Protein AF-A0A1G2I1Q7-F1 (afdb_monomer_lite)

pLDDT: mean 74.42, std 17.62, range [23.31, 95.38]

Organism: NCBI:txid1802206

Radius of gyration: 18.24 Å; chains: 1; bounding box: 50×37×57 Å

Sequence (237 aa):
MTKKVSSKTPLIGKFFERRIATLLGLSDWQSEDVRGDLRLNGRPLIVVEVKASDNNHHFRISFPQLKRYLEVERFPLNGCIYCLIGYRNRQGKATSSGKRKSLLAKCKTLQDIEIFLAKNMDSIYLLDVCLLEAISIQHGFVKGTMPFQPDLETVVLKRNWLQELINYPQETLSGLGLNHRSWQIKQQQMNMSLNLGLFGRVSPEIKVVYAVRRKFIKDVRGTIENSKLLTPTLVLS

Secondary structure (DSSP, 8-state):
-----S-SHHHHHHHHHHHHHHHTT-S---S--TT-SEE--SSS-EEEEEEE--TT-EEEEEHHHHHHHHHHTTTT-SEEEEEEEEE---EEEEPTTSPEEEHHHH--SHHHHHHHHHHHEEEEEEEEHHHHHHHHHHH--BSS-STT-TTS-EEEEEHHHHHHHHHSHHHHHHHTT--GGGEEEEEEEEE--EE-GGG-EE--EEEEEEEEEGGGHHHHHHHHHSSTTSSS-----

Foldseek 3Di:
DFDFDPDCVVLLQVLQLVVVCLLLVPPDFDCDDPQERHWRPDPPTEHEHEFEADQQRKTKDFPVRLVSQVVPCPPDHVFYKYKYWYFHFDWDPADPVRDTDTPCNVQGHSLSNSVRRLQGTAEIEIATSVVVVLQCVLVPWAACPDPVGRRTTIDIDGPVLVVCCQVPVCCSQVSSVHDSVQWDKDKDWDFFWDQPDPVGIDTDTYIYIYIDGPVCCCVVVVSNVPSPGVDPDDDDD

Structure (mmCIF, N/CA/C/O backbone):
data_AF-A0A1G2I1Q7-F1
#
_entry.id   AF-A0A1G2I1Q7-F1
#
loop_
_atom_site.group_PDB
_atom_site.id
_atom_site.type_symbol
_atom_site.label_atom_id
_atom_site.label_alt_id
_atom_site.label_comp_id
_atom_site.label_asym_id
_atom_site.label_entity_id
_atom_site.label_seq_id
_atom_site.pdbx_PDB_ins_code
_atom_site.Cartn_x
_atom_site.Cartn_y
_atom_site.Cartn_z
_atom_site.occupancy
_atom_site.B_iso_or_equiv
_atom_site.auth_seq_id
_atom_site.auth_comp_id
_atom_site.auth_asym_id
_atom_site.auth_atom_id
_atom_site.pdbx_PDB_model_num
ATOM 1 N N . MET A 1 1 ? 28.313 -9.046 -16.290 1.00 34.12 1 MET A N 1
ATOM 2 C CA . MET A 1 1 ? 27.200 -9.879 -16.804 1.00 34.12 1 MET A CA 1
ATOM 3 C C . MET A 1 1 ? 25.886 -9.422 -16.178 1.00 34.12 1 MET A C 1
ATOM 5 O O . MET A 1 1 ? 25.722 -9.539 -14.971 1.00 34.12 1 MET A O 1
ATOM 9 N N . THR A 1 2 ? 24.964 -8.857 -16.957 1.00 40.31 2 THR A N 1
ATOM 10 C CA . THR A 1 2 ? 23.647 -8.406 -16.475 1.00 40.31 2 THR A CA 1
ATOM 11 C C . THR A 1 2 ? 22.656 -9.574 -16.493 1.00 40.31 2 THR A C 1
ATOM 13 O O . THR A 1 2 ? 22.209 -10.007 -17.554 1.00 40.31 2 THR A O 1
ATOM 16 N N . LYS A 1 3 ? 22.323 -10.124 -15.315 1.00 42.66 3 LYS A N 1
ATOM 17 C CA . LYS A 1 3 ? 21.292 -11.169 -15.179 1.00 42.66 3 LYS A CA 1
ATOM 18 C C . LYS A 1 3 ? 19.958 -10.649 -15.727 1.00 42.66 3 LYS A C 1
ATOM 20 O O . LYS A 1 3 ? 19.426 -9.649 -15.249 1.00 42.66 3 LYS A O 1
ATOM 25 N N . LYS A 1 4 ? 19.415 -11.342 -16.727 1.00 42.97 4 LYS A N 1
ATOM 26 C CA . LYS A 1 4 ? 18.091 -11.076 -17.300 1.00 42.97 4 LYS A CA 1
ATOM 27 C C . LYS A 1 4 ? 17.036 -11.403 -16.233 1.00 42.97 4 LYS A C 1
ATOM 29 O O . LYS A 1 4 ? 16.965 -12.534 -15.765 1.00 42.97 4 LYS A O 1
ATOM 34 N N . VAL A 1 5 ? 16.256 -10.410 -15.812 1.00 52.66 5 VAL A N 1
ATOM 35 C CA . VAL A 1 5 ? 15.239 -10.562 -14.756 1.00 52.66 5 VAL A CA 1
ATOM 36 C C . VAL A 1 5 ? 14.050 -11.370 -15.295 1.00 52.66 5 VAL A C 1
ATOM 38 O O . VAL A 1 5 ? 13.359 -10.900 -16.198 1.00 52.66 5 VAL A O 1
ATOM 41 N N . SER A 1 6 ? 13.807 -12.569 -14.752 1.00 54.09 6 SER A N 1
ATOM 42 C CA . SER A 1 6 ? 12.704 -13.462 -15.159 1.00 54.09 6 SER A CA 1
ATOM 43 C C . SER A 1 6 ? 11.333 -13.017 -14.630 1.00 54.09 6 SER A C 1
ATOM 45 O O . SER A 1 6 ? 10.327 -13.218 -15.304 1.00 54.09 6 SER A O 1
ATOM 47 N N . SER A 1 7 ? 11.283 -12.349 -13.470 1.00 68.12 7 SER A N 1
ATOM 48 C CA . SER A 1 7 ? 10.075 -11.721 -12.917 1.00 68.12 7 SER A CA 1
ATOM 49 C C . SER A 1 7 ? 10.421 -10.457 -12.125 1.00 68.12 7 SER A C 1
ATOM 51 O O . SER A 1 7 ? 11.314 -10.464 -11.281 1.00 68.12 7 SER A O 1
ATOM 53 N N . LYS A 1 8 ? 9.717 -9.353 -12.408 1.00 76.88 8 LYS A N 1
ATOM 54 C CA . LYS A 1 8 ? 9.932 -8.051 -11.748 1.00 76.88 8 LYS A CA 1
ATOM 55 C C . LYS A 1 8 ? 9.144 -7.913 -10.445 1.00 76.88 8 LYS A C 1
ATOM 57 O O . LYS A 1 8 ? 9.519 -7.099 -9.612 1.00 76.88 8 LYS A O 1
ATOM 62 N N . THR A 1 9 ? 8.095 -8.713 -10.245 1.00 76.19 9 THR A N 1
ATOM 63 C CA . THR A 1 9 ? 7.197 -8.606 -9.084 1.00 76.19 9 THR A CA 1
ATOM 64 C C . THR A 1 9 ? 7.923 -8.759 -7.741 1.00 76.19 9 THR A C 1
ATOM 66 O O . THR A 1 9 ? 7.754 -7.877 -6.901 1.00 76.19 9 THR A O 1
ATOM 69 N N . PRO A 1 10 ? 8.801 -9.764 -7.532 1.00 77.31 10 PRO A N 1
ATOM 70 C CA . PRO A 1 10 ? 9.543 -9.883 -6.273 1.00 77.31 10 PRO A CA 1
ATOM 71 C C . PRO A 1 10 ? 10.524 -8.726 -6.038 1.00 77.31 10 PRO A C 1
ATOM 73 O O . PRO A 1 10 ? 10.781 -8.353 -4.899 1.00 77.31 10 PRO A O 1
ATOM 76 N N . LEU A 1 11 ? 11.073 -8.140 -7.109 1.00 80.94 11 LEU A N 1
ATOM 77 C CA . LEU A 1 11 ? 11.991 -7.002 -7.009 1.00 80.94 11 LEU A CA 1
ATOM 78 C C . LEU A 1 11 ? 11.264 -5.723 -6.594 1.00 80.94 11 LEU A C 1
ATOM 80 O O . LEU A 1 11 ? 11.794 -4.954 -5.801 1.00 80.94 11 LEU A O 1
ATOM 84 N N . ILE A 1 12 ? 10.050 -5.514 -7.113 1.00 83.00 12 ILE A N 1
ATOM 85 C CA . ILE A 1 12 ? 9.195 -4.385 -6.732 1.00 83.00 12 ILE A CA 1
ATOM 86 C C . ILE A 1 12 ? 8.848 -4.477 -5.241 1.00 83.00 12 ILE A C 1
ATOM 88 O O . ILE A 1 12 ? 9.012 -3.487 -4.533 1.00 83.00 12 ILE A O 1
ATOM 92 N N . GLY A 1 13 ? 8.431 -5.660 -4.767 1.00 80.81 13 GLY A N 1
ATOM 93 C CA . GLY A 1 13 ? 8.145 -5.911 -3.347 1.00 80.81 13 GLY A CA 1
ATOM 94 C C . GLY A 1 13 ? 9.346 -5.587 -2.459 1.00 80.81 13 GLY A C 1
ATOM 95 O O . GLY A 1 13 ? 9.285 -4.651 -1.667 1.00 80.81 13 GLY A O 1
ATOM 96 N N . LYS A 1 14 ? 10.491 -6.239 -2.712 1.00 81.31 14 LYS A N 1
ATOM 97 C CA . LYS A 1 14 ? 11.733 -6.020 -1.946 1.00 81.31 14 LYS A CA 1
ATOM 98 C C . LYS A 1 14 ? 12.214 -4.572 -1.954 1.00 81.31 14 LYS A C 1
ATOM 100 O O . LYS A 1 14 ? 12.727 -4.090 -0.946 1.00 81.31 14 LYS A O 1
ATOM 105 N N . PHE A 1 15 ? 12.103 -3.880 -3.090 1.00 84.12 15 PHE A N 1
ATOM 106 C CA . PHE A 1 15 ? 12.468 -2.467 -3.172 1.00 84.12 15 PHE A CA 1
ATOM 107 C C . PHE A 1 15 ? 11.634 -1.648 -2.187 1.00 84.12 15 PHE A C 1
ATOM 109 O O . PHE A 1 15 ? 12.184 -0.899 -1.382 1.00 84.12 15 PHE A O 1
ATOM 116 N N . PHE A 1 16 ? 10.316 -1.813 -2.226 1.00 84.38 16 PHE A N 1
ATOM 117 C CA . PHE A 1 16 ? 9.408 -1.047 -1.391 1.00 84.38 16 PHE A CA 1
ATOM 118 C C . PHE A 1 16 ? 9.474 -1.432 0.087 1.00 84.38 16 PHE A C 1
ATOM 120 O O . PHE A 1 16 ? 9.520 -0.533 0.922 1.00 84.38 16 PHE A O 1
ATOM 127 N N . GLU A 1 17 ? 9.579 -2.720 0.415 1.00 79.75 17 GLU A N 1
ATOM 128 C CA . GLU A 1 17 ? 9.810 -3.202 1.785 1.00 79.75 17 GLU A CA 1
ATOM 129 C C . GLU A 1 17 ? 11.023 -2.514 2.414 1.00 79.75 17 GLU A C 1
ATOM 131 O O . GLU A 1 17 ? 10.908 -1.900 3.472 1.00 79.75 17 GLU A O 1
ATOM 136 N N . ARG A 1 18 ? 12.168 -2.509 1.716 1.00 77.12 18 ARG A N 1
ATOM 137 C CA . ARG A 1 18 ? 13.386 -1.829 2.185 1.00 77.12 18 ARG A CA 1
ATOM 138 C C . ARG A 1 18 ? 13.172 -0.334 2.394 1.00 77.12 18 ARG A C 1
ATOM 140 O O . ARG A 1 18 ? 13.670 0.222 3.368 1.00 77.12 18 ARG A O 1
ATOM 147 N N . ARG A 1 19 ? 12.448 0.340 1.493 1.00 77.25 19 ARG A N 1
ATOM 148 C CA . ARG A 1 19 ? 12.190 1.785 1.618 1.00 77.25 19 ARG A CA 1
ATOM 149 C C . ARG A 1 19 ? 11.265 2.115 2.775 1.00 77.25 19 ARG A C 1
ATOM 151 O O . ARG A 1 19 ? 11.534 3.091 3.468 1.00 77.25 19 ARG A O 1
ATOM 158 N N . ILE A 1 20 ? 10.233 1.313 3.009 1.00 74.62 20 ILE A N 1
ATOM 159 C CA . ILE A 1 20 ? 9.356 1.499 4.165 1.00 74.62 20 ILE A CA 1
ATOM 160 C C . ILE A 1 20 ? 10.090 1.155 5.461 1.00 74.62 20 ILE A C 1
ATOM 162 O O . ILE A 1 20 ? 9.958 1.906 6.419 1.00 74.62 20 ILE A O 1
ATOM 166 N N . ALA A 1 21 ? 10.941 0.123 5.480 1.00 70.75 21 ALA A N 1
ATOM 167 C CA . ALA A 1 21 ? 11.798 -0.182 6.627 1.00 70.75 21 ALA A CA 1
ATOM 168 C C . ALA A 1 21 ? 12.658 1.025 7.022 1.00 70.75 21 ALA A C 1
ATOM 170 O O . ALA A 1 21 ? 12.661 1.448 8.176 1.00 70.75 21 ALA A O 1
ATOM 171 N N . THR A 1 22 ? 13.335 1.628 6.038 1.00 67.50 22 THR A N 1
ATOM 172 C CA . THR A 1 22 ? 14.124 2.846 6.251 1.00 67.50 22 THR A CA 1
ATOM 173 C C . THR A 1 22 ? 13.245 4.019 6.687 1.00 67.50 22 THR A C 1
ATOM 175 O O . THR A 1 22 ? 13.612 4.723 7.625 1.00 67.50 22 THR A O 1
ATOM 178 N N . LEU A 1 23 ? 12.086 4.223 6.046 1.00 66.44 23 LEU A N 1
ATOM 179 C CA . LEU A 1 23 ? 11.157 5.311 6.377 1.00 66.44 23 LEU A CA 1
ATOM 180 C C . LEU A 1 23 ? 10.670 5.232 7.824 1.00 66.44 23 LEU A C 1
ATOM 182 O O . LEU A 1 23 ? 10.547 6.244 8.505 1.00 66.44 23 LEU A O 1
ATOM 186 N N . LEU A 1 24 ? 10.432 4.019 8.295 1.00 64.06 24 LEU A N 1
ATOM 187 C CA . LEU A 1 24 ? 9.943 3.745 9.633 1.00 64.06 24 LEU A CA 1
ATOM 188 C C . LEU A 1 24 ? 11.062 3.611 10.683 1.00 64.06 24 LEU A C 1
ATOM 190 O O . LEU A 1 24 ? 10.769 3.324 11.840 1.00 64.06 24 LEU A O 1
ATOM 194 N N . GLY A 1 25 ? 12.329 3.830 10.308 1.00 57.62 25 GLY A N 1
ATOM 195 C CA . GLY A 1 25 ? 13.465 3.784 11.235 1.00 57.62 25 GLY A CA 1
ATOM 196 C C . GLY A 1 25 ? 13.801 2.381 11.747 1.00 57.62 25 GLY A C 1
ATOM 197 O O . GLY A 1 25 ? 14.286 2.237 12.866 1.00 57.62 25 GLY A O 1
ATOM 198 N N . LEU A 1 26 ? 13.531 1.343 10.954 1.00 60.09 26 LEU A N 1
ATOM 199 C CA . LEU A 1 26 ? 13.726 -0.052 11.349 1.00 60.09 26 LEU A CA 1
ATOM 200 C C . LEU A 1 26 ? 15.167 -0.479 11.085 1.00 60.09 26 LEU A C 1
ATOM 202 O O . LEU A 1 26 ? 15.531 -0.776 9.949 1.00 60.09 26 LEU A O 1
ATOM 206 N N . SER A 1 27 ? 15.991 -0.468 12.135 1.00 45.81 27 SER A N 1
ATOM 207 C CA . SER A 1 27 ? 17.416 -0.814 12.067 1.00 45.81 27 SER A CA 1
ATOM 208 C C . SER A 1 27 ? 17.684 -2.323 12.034 1.00 45.81 27 SER A C 1
ATOM 210 O O . SER A 1 27 ? 18.641 -2.738 11.389 1.00 45.81 27 SER A O 1
ATOM 212 N N . ASP A 1 28 ? 16.810 -3.141 12.633 1.00 47.62 28 ASP A N 1
ATOM 213 C CA . ASP A 1 28 ? 16.966 -4.603 12.730 1.00 47.62 28 ASP A CA 1
ATOM 214 C C . ASP A 1 28 ? 15.890 -5.328 11.907 1.00 47.62 28 ASP A C 1
ATOM 216 O O . ASP A 1 28 ? 14.940 -5.919 12.425 1.00 47.62 28 ASP A O 1
ATOM 220 N N . TRP A 1 29 ? 16.007 -5.235 10.583 1.00 48.09 29 TRP A N 1
ATOM 221 C CA . TRP A 1 29 ? 15.123 -5.933 9.651 1.00 48.09 29 TRP A CA 1
ATOM 222 C C . TRP A 1 29 ? 15.584 -7.383 9.460 1.00 48.09 29 TRP A C 1
ATOM 224 O O . TRP A 1 29 ? 16.538 -7.647 8.730 1.00 48.09 29 TRP A O 1
ATOM 234 N N . GLN A 1 30 ? 14.894 -8.335 10.089 1.00 45.50 30 GLN A N 1
ATOM 235 C CA . GLN A 1 30 ? 14.975 -9.744 9.701 1.00 45.50 30 GLN A CA 1
ATOM 236 C C . GLN A 1 30 ? 13.803 -10.053 8.769 1.00 45.50 30 GLN A C 1
ATOM 238 O O . GLN A 1 30 ? 12.653 -10.095 9.199 1.00 45.50 30 GLN A O 1
ATOM 243 N N . SER A 1 31 ? 14.096 -10.255 7.483 1.00 42.75 31 SER A N 1
ATOM 244 C CA . SER A 1 31 ? 13.113 -10.531 6.424 1.00 42.75 31 SER A CA 1
ATOM 245 C C . SER A 1 31 ? 12.472 -11.922 6.497 1.00 42.75 31 SER A C 1
ATOM 247 O O . SER A 1 31 ? 11.871 -12.374 5.527 1.00 42.75 31 SER A O 1
ATOM 249 N N . GLU A 1 32 ? 12.657 -12.639 7.600 1.00 38.91 32 GLU A N 1
ATOM 250 C CA . GLU A 1 32 ? 12.310 -14.050 7.739 1.00 38.91 32 GLU A CA 1
ATOM 251 C C . GLU A 1 32 ? 11.751 -14.324 9.136 1.00 38.91 32 GLU A C 1
ATOM 253 O O . GLU A 1 32 ? 12.342 -15.042 9.933 1.00 38.91 32 GLU A O 1
ATOM 258 N N . ASP A 1 33 ? 10.592 -13.754 9.461 1.00 37.97 33 ASP A N 1
ATOM 259 C CA . ASP A 1 33 ? 9.810 -14.300 10.566 1.00 37.97 33 ASP A CA 1
ATOM 260 C C . ASP A 1 33 ? 8.321 -14.327 10.217 1.00 37.97 33 ASP A C 1
ATOM 262 O O . ASP A 1 33 ? 7.785 -13.478 9.502 1.00 37.97 33 ASP A O 1
ATOM 266 N N . VAL A 1 34 ? 7.640 -15.343 10.731 1.00 41.97 34 VAL A N 1
ATOM 267 C CA . VAL A 1 34 ? 6.307 -15.857 10.370 1.00 41.97 34 VAL A CA 1
ATOM 268 C C . VAL A 1 34 ? 5.173 -14.890 10.777 1.00 41.97 34 VAL A C 1
ATOM 270 O O . VAL A 1 34 ? 4.031 -15.282 10.996 1.00 41.97 34 VAL A O 1
ATOM 273 N N . ARG A 1 35 ? 5.449 -13.582 10.880 1.00 48.59 35 ARG A N 1
ATOM 274 C CA . ARG A 1 35 ? 4.567 -12.577 11.499 1.00 48.59 35 ARG A CA 1
ATOM 275 C C . ARG A 1 35 ? 4.451 -11.240 10.744 1.00 48.59 35 ARG A C 1
ATOM 277 O O . ARG A 1 35 ? 3.703 -10.398 11.215 1.00 48.59 35 ARG A O 1
ATOM 284 N N . GLY A 1 36 ? 5.089 -11.084 9.576 1.00 48.88 36 GLY A N 1
ATOM 285 C CA . GLY A 1 36 ? 4.871 -9.996 8.598 1.00 48.88 36 GLY A CA 1
ATOM 286 C C . GLY A 1 36 ? 6.143 -9.294 8.106 1.00 48.88 36 GLY A C 1
ATOM 287 O O . GLY A 1 36 ? 7.223 -9.645 8.571 1.00 48.88 36 GLY A O 1
ATOM 288 N N . ASP A 1 37 ? 6.026 -8.355 7.154 1.00 47.72 37 ASP A N 1
ATOM 289 C CA . ASP A 1 37 ? 7.184 -7.846 6.384 1.00 47.72 37 ASP A CA 1
ATOM 290 C C . ASP A 1 37 ? 8.124 -6.914 7.180 1.00 47.72 37 ASP A C 1
ATOM 292 O O . ASP A 1 37 ? 9.331 -6.883 6.920 1.00 47.72 37 ASP A O 1
ATOM 296 N N . LEU A 1 38 ? 7.591 -6.141 8.139 1.00 49.44 38 LEU A N 1
ATOM 297 C CA . LEU A 1 38 ? 8.315 -5.119 8.913 1.00 49.44 38 LEU A CA 1
ATOM 298 C C . LEU A 1 38 ? 7.807 -5.023 10.372 1.00 49.44 38 LEU A C 1
ATOM 300 O O . LEU A 1 38 ? 6.605 -5.143 10.620 1.00 49.44 38 LEU A O 1
ATOM 304 N N . ARG A 1 39 ? 8.704 -4.755 11.341 1.00 54.03 39 ARG A N 1
ATOM 305 C CA . ARG A 1 39 ? 8.392 -4.564 12.779 1.00 54.03 39 ARG A CA 1
ATOM 306 C C . ARG A 1 39 ? 8.776 -3.167 13.261 1.00 54.03 39 ARG A C 1
ATOM 308 O O . ARG A 1 39 ? 9.952 -2.838 13.212 1.00 54.03 39 ARG A O 1
ATOM 315 N N . LEU A 1 40 ? 7.833 -2.387 13.794 1.00 50.31 40 LEU A N 1
ATOM 316 C CA . LEU A 1 40 ? 8.147 -1.143 14.514 1.00 50.31 40 LEU A CA 1
ATOM 317 C C . LEU A 1 40 ? 8.710 -1.447 15.911 1.00 50.31 40 LEU A C 1
ATOM 319 O O . LEU A 1 40 ? 8.001 -1.990 16.756 1.00 50.31 40 LEU A O 1
ATOM 323 N N . ASN A 1 41 ? 9.979 -1.094 16.160 1.00 44.06 41 ASN A N 1
ATOM 324 C CA . ASN A 1 41 ? 10.573 -1.146 17.499 1.00 44.06 41 ASN A CA 1
ATOM 325 C C . ASN A 1 41 ? 10.026 0.016 18.342 1.00 44.06 41 ASN A C 1
ATOM 327 O O . ASN A 1 41 ? 10.479 1.154 18.260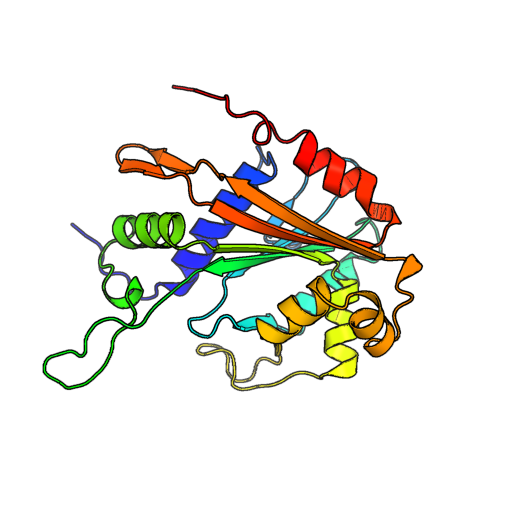 1.00 44.06 41 ASN A O 1
ATOM 331 N N . GLY A 1 42 ? 9.018 -0.300 19.145 1.00 45.31 42 GLY A N 1
ATOM 332 C CA . GLY A 1 42 ? 8.356 0.567 20.109 1.00 45.31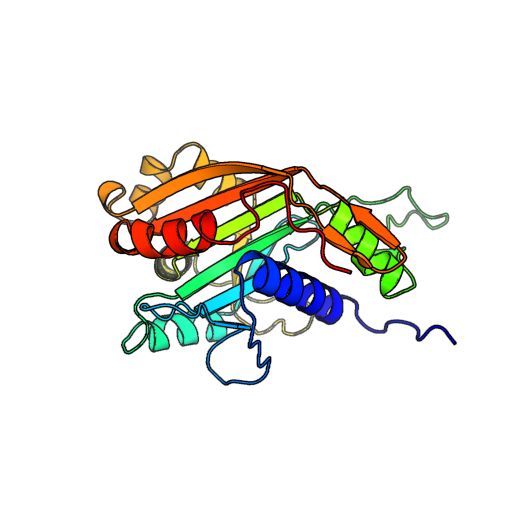 42 GLY A CA 1
ATOM 333 C C . GLY A 1 42 ? 7.228 -0.231 20.753 1.00 45.31 42 GLY A C 1
ATOM 334 O O . GLY A 1 42 ? 6.709 -1.163 20.148 1.00 45.31 42 GLY A O 1
ATOM 335 N N . ARG A 1 43 ? 6.863 0.063 22.002 1.00 42.22 43 ARG A N 1
ATOM 336 C CA . ARG A 1 43 ? 5.577 -0.409 22.524 1.00 42.22 43 ARG A CA 1
ATOM 337 C C . ARG A 1 43 ? 4.533 0.596 22.024 1.00 42.22 43 ARG A C 1
ATOM 339 O O . ARG A 1 43 ? 4.630 1.745 22.445 1.00 42.22 43 ARG A O 1
ATOM 346 N N . PRO A 1 44 ? 3.590 0.202 21.152 1.00 50.41 44 PRO A N 1
ATOM 347 C CA . PRO A 1 44 ? 3.266 -1.171 20.755 1.00 50.41 44 PRO A CA 1
ATOM 348 C C . PRO A 1 44 ? 3.968 -1.750 19.525 1.00 50.41 44 PRO A C 1
ATOM 350 O O . PRO A 1 44 ? 4.260 -1.033 18.573 1.00 50.41 44 PRO A O 1
ATOM 353 N N . LEU A 1 45 ? 4.070 -3.087 19.497 1.00 53.91 45 LEU A N 1
ATOM 354 C CA . LEU A 1 45 ? 4.488 -3.843 18.318 1.00 53.91 45 LEU A CA 1
ATOM 355 C C . LEU A 1 45 ? 3.431 -3.697 17.211 1.00 53.91 45 LEU A C 1
ATOM 357 O O . LEU A 1 45 ? 2.328 -4.238 17.320 1.00 53.91 45 LEU A O 1
ATOM 361 N N . ILE A 1 46 ? 3.783 -2.960 16.159 1.00 60.16 46 ILE A N 1
ATOM 362 C CA . ILE A 1 46 ? 2.982 -2.803 14.943 1.00 60.16 46 ILE A CA 1
ATOM 363 C C . ILE A 1 46 ? 3.667 -3.587 13.828 1.00 60.16 46 ILE A C 1
ATOM 365 O O . ILE A 1 46 ? 4.844 -3.363 13.524 1.00 60.16 46 ILE A O 1
ATOM 369 N N . VAL A 1 47 ? 2.914 -4.497 13.217 1.00 65.19 47 VAL A N 1
ATOM 370 C CA . VAL A 1 47 ? 3.330 -5.204 12.003 1.00 65.19 47 VAL A CA 1
ATOM 371 C C . VAL A 1 47 ? 2.951 -4.366 10.793 1.00 65.19 47 VAL A C 1
ATOM 373 O O . VAL A 1 47 ? 1.797 -3.935 10.693 1.00 65.19 47 VAL A O 1
ATOM 376 N N . VAL A 1 48 ? 3.906 -4.167 9.883 1.00 66.75 48 VAL A N 1
ATOM 377 C CA . VAL A 1 48 ? 3.672 -3.484 8.610 1.00 66.75 48 VAL A CA 1
ATOM 378 C C . VAL A 1 48 ? 3.806 -4.464 7.447 1.00 66.75 48 VAL A C 1
ATOM 380 O O . VAL A 1 48 ? 4.877 -5.019 7.227 1.00 66.75 48 VAL A O 1
ATOM 383 N N . GLU A 1 49 ? 2.714 -4.659 6.710 1.00 75.31 49 GLU A N 1
ATOM 384 C CA . GLU A 1 49 ? 2.679 -5.418 5.450 1.00 75.31 49 GLU A CA 1
ATOM 385 C C . GLU A 1 49 ? 2.793 -4.444 4.277 1.00 75.31 49 GLU A C 1
ATOM 387 O O . GLU A 1 49 ? 2.020 -3.482 4.201 1.00 75.31 49 GLU A O 1
ATOM 392 N N . VAL A 1 50 ? 3.713 -4.686 3.344 1.00 78.75 50 VAL A N 1
ATOM 393 C CA . VAL A 1 50 ? 3.969 -3.760 2.236 1.00 78.75 50 VAL A CA 1
ATOM 394 C C . VAL A 1 50 ? 3.374 -4.291 0.934 1.00 78.75 50 VAL A C 1
ATOM 396 O O . VAL A 1 50 ? 3.731 -5.361 0.449 1.00 78.75 50 VAL A O 1
ATOM 399 N N . LYS A 1 51 ? 2.482 -3.516 0.304 1.00 84.06 51 LYS A N 1
ATOM 400 C CA . LYS A 1 51 ? 1.880 -3.873 -0.993 1.00 84.06 51 LYS A CA 1
ATOM 401 C C . LYS A 1 51 ? 2.054 -2.774 -2.020 1.00 84.06 51 LYS A C 1
ATOM 403 O O . LYS A 1 51 ? 1.615 -1.650 -1.820 1.00 84.06 51 LYS A O 1
ATOM 408 N N . ALA A 1 52 ? 2.601 -3.121 -3.177 1.00 85.19 52 ALA A N 1
ATOM 409 C CA . ALA A 1 52 ? 2.648 -2.221 -4.321 1.00 85.19 52 ALA A CA 1
ATOM 410 C C . ALA A 1 52 ? 1.380 -2.338 -5.179 1.00 85.19 52 ALA A C 1
ATOM 412 O O . ALA A 1 52 ? 0.806 -3.423 -5.312 1.00 85.19 52 ALA A O 1
ATOM 413 N N . SER A 1 53 ? 0.967 -1.236 -5.804 1.00 86.94 53 SER A N 1
ATOM 414 C CA . SER A 1 53 ? -0.136 -1.254 -6.764 1.00 86.94 53 SER A CA 1
ATOM 415 C C . SER A 1 53 ? 0.239 -1.948 -8.084 1.00 86.94 53 SER A C 1
ATOM 417 O O . SER A 1 53 ? 1.412 -2.080 -8.441 1.00 86.94 53 SER A O 1
ATOM 419 N N . ASP A 1 54 ? -0.758 -2.339 -8.877 1.00 83.31 54 ASP A N 1
ATOM 420 C CA . ASP A 1 54 ? -0.545 -2.653 -10.295 1.00 83.31 54 ASP A CA 1
ATOM 421 C C . ASP A 1 54 ? -0.587 -1.392 -11.188 1.00 83.31 54 ASP A C 1
ATOM 423 O O . ASP A 1 54 ? -0.654 -0.258 -10.709 1.00 83.31 54 ASP A O 1
ATOM 427 N N . ASN A 1 55 ? -0.570 -1.590 -12.511 1.00 79.00 55 ASN A N 1
ATOM 428 C CA . ASN A 1 55 ? -0.629 -0.502 -13.499 1.00 79.00 55 ASN A CA 1
ATOM 429 C C . ASN A 1 55 ? -1.951 0.282 -13.479 1.00 79.00 55 ASN A C 1
ATOM 431 O O . ASN A 1 55 ? -1.979 1.424 -13.931 1.00 79.00 55 ASN A O 1
ATOM 435 N N . ASN A 1 56 ? -3.026 -0.330 -12.980 1.00 81.00 56 ASN A N 1
ATOM 436 C CA . ASN A 1 56 ? -4.344 0.281 -12.823 1.00 81.00 56 ASN A CA 1
ATOM 437 C C . ASN A 1 56 ? -4.527 0.862 -11.414 1.00 81.00 56 ASN A C 1
ATOM 439 O O . ASN A 1 56 ? -5.620 1.295 -11.059 1.00 81.00 56 ASN A O 1
ATOM 443 N N . HIS A 1 57 ? -3.455 0.892 -10.618 1.00 85.88 57 HIS A N 1
ATOM 444 C CA . HIS A 1 57 ? -3.471 1.365 -9.244 1.00 85.88 57 HIS A CA 1
ATOM 445 C C . HIS A 1 57 ? -4.414 0.539 -8.348 1.00 85.88 57 HIS A C 1
ATOM 447 O O . HIS A 1 57 ? -5.099 1.070 -7.472 1.00 85.88 57 HIS A O 1
ATOM 453 N N . HIS A 1 58 ? -4.479 -0.771 -8.604 1.00 89.88 58 HIS A N 1
ATOM 454 C CA . HIS A 1 58 ? -5.177 -1.730 -7.759 1.00 89.88 58 HIS A CA 1
ATOM 455 C C . HIS A 1 58 ? -4.207 -2.372 -6.771 1.00 89.88 58 HIS A C 1
ATOM 457 O O . HIS A 1 58 ? -3.166 -2.905 -7.173 1.00 89.88 58 HIS A O 1
ATOM 463 N N . PHE A 1 59 ? -4.589 -2.389 -5.498 1.00 90.81 59 PHE A N 1
ATOM 464 C CA . PHE A 1 59 ? -3.900 -3.137 -4.453 1.00 90.81 59 PHE A CA 1
ATOM 465 C C . PHE A 1 59 ? -4.645 -4.441 -4.212 1.00 90.81 59 PHE A C 1
ATOM 467 O O . PHE A 1 59 ? -5.850 -4.431 -3.968 1.00 90.81 59 PHE A O 1
ATOM 474 N N . ARG A 1 60 ? -3.933 -5.563 -4.311 1.00 89.94 60 ARG A N 1
ATOM 475 C CA . ARG A 1 60 ? -4.493 -6.898 -4.088 1.00 89.94 60 ARG A CA 1
ATOM 476 C C . ARG A 1 60 ? -3.970 -7.439 -2.774 1.00 89.94 60 ARG A C 1
ATOM 478 O O . ARG A 1 60 ? -2.758 -7.542 -2.584 1.00 89.94 60 ARG A O 1
ATOM 485 N N . ILE A 1 61 ? -4.892 -7.780 -1.890 1.00 89.31 61 ILE A N 1
ATOM 486 C CA . ILE A 1 61 ? -4.595 -8.326 -0.571 1.00 89.31 61 ILE A CA 1
ATOM 487 C C . ILE A 1 61 ? -5.234 -9.702 -0.524 1.00 89.31 61 ILE A C 1
ATOM 489 O O . ILE A 1 61 ? -6.444 -9.821 -0.700 1.00 89.31 61 ILE A O 1
ATOM 493 N N . SER A 1 62 ? -4.425 -10.744 -0.350 1.00 88.44 62 SER A N 1
ATOM 494 C CA . SER A 1 62 ? -4.959 -12.102 -0.306 1.00 88.44 62 SER A CA 1
ATOM 495 C C . SER A 1 62 ? -5.700 -12.369 0.998 1.00 88.44 62 SER A C 1
ATOM 497 O O . SER A 1 62 ? -5.298 -11.884 2.058 1.00 88.44 62 SER A O 1
ATOM 499 N N . PHE A 1 63 ? -6.765 -13.165 0.920 1.00 88.12 63 PHE A N 1
ATOM 500 C CA . PHE A 1 63 ? -7.537 -13.560 2.090 1.00 88.12 63 PHE A CA 1
ATOM 501 C C . PHE A 1 63 ? -6.676 -14.251 3.161 1.00 88.12 63 PHE A C 1
ATOM 503 O O . PHE A 1 63 ? -6.761 -13.831 4.313 1.00 88.12 63 PHE A O 1
ATOM 510 N N . PRO A 1 64 ? -5.775 -15.208 2.835 1.00 85.81 64 PRO A N 1
ATOM 511 C CA . PRO A 1 64 ? -4.914 -15.815 3.850 1.00 85.81 64 PRO A CA 1
ATOM 512 C C . PRO A 1 64 ? -4.004 -14.809 4.567 1.00 85.81 64 PRO A C 1
ATOM 514 O O . PRO A 1 64 ? -3.782 -14.941 5.767 1.00 85.81 64 PRO A O 1
ATOM 517 N N . GLN A 1 65 ? -3.503 -13.784 3.862 1.00 83.31 65 GLN A N 1
ATOM 518 C CA . GLN A 1 65 ? -2.708 -12.715 4.481 1.00 83.31 65 GLN A CA 1
ATOM 519 C C . GLN A 1 65 ? -3.557 -11.859 5.420 1.00 83.31 65 GLN A C 1
ATOM 521 O O . GLN A 1 65 ? -3.165 -11.642 6.563 1.00 83.31 65 GLN A O 1
ATOM 526 N N . LEU A 1 66 ? -4.727 -11.410 4.954 1.00 85.25 66 LEU A N 1
ATOM 527 C CA . LEU A 1 66 ? -5.636 -10.596 5.761 1.00 85.25 66 LEU A CA 1
ATOM 528 C C . LEU A 1 66 ? -6.073 -11.350 7.023 1.00 85.25 66 LEU A C 1
ATOM 530 O O . LEU A 1 66 ? -5.951 -10.823 8.125 1.00 85.25 66 LEU A O 1
ATOM 534 N N . LYS A 1 67 ? -6.504 -12.606 6.864 1.00 84.00 67 LYS A N 1
ATOM 535 C CA . LYS A 1 67 ? -6.910 -13.484 7.965 1.00 84.00 67 LYS A CA 1
ATOM 536 C C . LYS A 1 67 ? -5.785 -13.666 8.980 1.00 84.00 67 LYS A C 1
ATOM 538 O O . LYS A 1 67 ? -6.017 -13.457 10.164 1.00 84.00 67 LYS A O 1
ATOM 543 N N . ARG A 1 68 ? -4.561 -13.959 8.526 1.00 80.12 68 ARG A N 1
ATOM 544 C CA . ARG A 1 68 ? -3.392 -14.075 9.408 1.00 80.12 68 ARG A CA 1
ATOM 545 C C . ARG A 1 68 ? -3.178 -12.807 10.235 1.00 80.12 68 ARG A C 1
ATOM 547 O O . ARG A 1 68 ? -2.931 -12.909 11.427 1.00 80.12 68 ARG A O 1
ATOM 554 N N . TYR A 1 69 ? -3.281 -11.617 9.650 1.00 76.94 69 TYR A N 1
ATOM 555 C CA . TYR A 1 69 ? -3.072 -10.386 10.419 1.00 76.94 69 TYR A CA 1
ATOM 556 C C . TYR A 1 69 ? -4.219 -10.040 11.363 1.00 76.94 69 TYR A C 1
ATOM 558 O O . TYR A 1 69 ? -3.951 -9.515 12.439 1.00 76.94 69 TYR A O 1
ATOM 566 N N . LEU A 1 70 ? -5.458 -10.385 11.014 1.00 76.69 70 LEU A N 1
ATOM 567 C CA . LEU A 1 70 ? -6.603 -10.275 11.925 1.00 76.69 70 LEU A CA 1
ATOM 568 C C . LEU A 1 70 ? -6.499 -11.260 13.097 1.00 76.69 70 LEU A C 1
ATOM 570 O O . LEU A 1 70 ? -6.828 -10.919 14.230 1.00 76.69 70 LEU A O 1
ATOM 574 N N . GLU A 1 71 ? -5.997 -12.471 12.850 1.00 72.69 71 GLU A N 1
ATOM 575 C CA . GLU A 1 71 ? -5.751 -13.473 13.891 1.00 72.69 71 GLU A CA 1
ATOM 576 C C . GLU A 1 71 ? -4.630 -13.040 14.840 1.00 72.69 71 GLU A C 1
ATOM 578 O O . GLU A 1 71 ? -4.763 -13.210 16.048 1.00 72.69 71 GLU A O 1
ATOM 583 N N . VAL A 1 72 ? -3.558 -12.430 14.324 1.00 63.25 72 VAL A N 1
ATOM 584 C CA . VAL A 1 72 ? -2.423 -11.967 15.144 1.00 63.25 72 VAL A CA 1
ATOM 585 C C . VAL A 1 72 ? -2.693 -10.588 15.786 1.00 63.25 72 VAL A C 1
ATOM 587 O O . VAL A 1 72 ? -2.069 -10.260 16.795 1.00 63.25 72 VAL A O 1
ATOM 590 N N . GLU A 1 73 ? -3.664 -9.797 15.296 1.00 57.91 73 GLU A N 1
ATOM 591 C CA . GLU A 1 73 ? -4.196 -8.621 16.023 1.00 57.91 73 GLU A CA 1
ATOM 592 C C . GLU A 1 73 ? -4.750 -9.024 17.403 1.00 57.91 73 GLU A C 1
ATOM 594 O O . GLU A 1 73 ? -4.771 -8.227 18.342 1.00 57.91 73 GLU A O 1
ATOM 599 N N . ARG A 1 74 ? -5.150 -10.290 17.569 1.00 54.28 74 ARG A N 1
ATOM 600 C CA . ARG A 1 74 ? -5.571 -10.845 18.855 1.00 54.28 74 ARG A CA 1
ATOM 601 C C . ARG A 1 74 ? -4.352 -11.306 19.660 1.00 54.28 74 ARG A C 1
ATOM 603 O O . ARG A 1 74 ? -4.073 -12.491 19.710 1.00 54.28 74 ARG A O 1
ATOM 610 N N . PHE A 1 75 ? -3.690 -10.352 20.327 1.00 37.16 75 PHE A N 1
ATOM 611 C CA . PHE A 1 75 ? -2.654 -10.536 21.365 1.00 37.16 75 PHE A CA 1
ATOM 612 C C . PHE A 1 75 ? -1.389 -11.317 20.917 1.00 37.16 75 PHE A C 1
ATOM 614 O O . PHE A 1 75 ? -1.480 -12.484 20.550 1.00 37.16 75 PHE A O 1
ATOM 621 N N . PRO A 1 76 ? -0.158 -10.758 20.992 1.00 43.94 76 PRO A N 1
ATOM 622 C CA . PRO A 1 76 ? 0.280 -9.560 21.718 1.00 43.94 76 PRO A CA 1
ATOM 623 C C . PRO A 1 76 ? 0.483 -8.307 20.837 1.00 43.94 76 PRO A C 1
ATOM 625 O O . PRO A 1 76 ? 1.163 -7.371 21.258 1.00 43.94 76 PRO A O 1
ATOM 628 N N . LEU A 1 77 ? -0.041 -8.272 19.607 1.00 52.03 77 LEU A N 1
ATOM 629 C CA . LEU A 1 77 ? 0.020 -7.066 18.773 1.00 52.03 77 LEU A CA 1
ATOM 630 C C . LEU A 1 77 ? -1.055 -6.070 19.209 1.00 52.03 77 LEU A C 1
ATOM 632 O O . LEU A 1 77 ? -2.213 -6.450 19.349 1.00 52.03 77 LEU A O 1
ATOM 636 N N . ASN A 1 78 ? -0.708 -4.788 19.366 1.00 53.94 78 ASN A N 1
ATOM 637 C CA . ASN A 1 78 ? -1.745 -3.775 19.593 1.00 53.94 78 ASN A CA 1
ATOM 638 C C . ASN A 1 78 ? -2.401 -3.332 18.277 1.00 53.94 78 ASN A C 1
ATOM 640 O O . ASN A 1 78 ? -3.471 -2.742 18.338 1.00 53.94 78 ASN A O 1
ATOM 644 N N . GLY A 1 79 ? -1.813 -3.619 17.109 1.00 63.75 79 GLY A N 1
ATOM 645 C CA . GLY A 1 79 ? -2.425 -3.358 15.803 1.00 63.75 79 GLY A CA 1
ATOM 646 C C . GLY A 1 79 ? -1.554 -3.807 14.625 1.00 63.75 79 GLY A C 1
ATOM 647 O O . GLY A 1 79 ? -0.334 -3.916 14.744 1.00 63.75 79 GLY A O 1
ATOM 648 N N . CYS A 1 80 ? -2.178 -4.057 13.474 1.00 72.62 80 CYS A N 1
ATOM 649 C CA . CYS A 1 80 ? -1.496 -4.309 12.204 1.00 72.62 80 CYS A CA 1
ATOM 650 C C . CYS A 1 80 ? -1.858 -3.207 11.204 1.00 72.62 80 CYS A C 1
ATOM 652 O O . CYS A 1 80 ? -3.022 -2.805 11.107 1.00 72.62 80 CYS A O 1
ATOM 654 N N . ILE A 1 81 ? -0.854 -2.705 10.484 1.00 77.50 81 ILE A N 1
ATOM 655 C CA . ILE A 1 81 ? -1.012 -1.654 9.482 1.00 77.50 81 ILE A CA 1
ATOM 656 C C . ILE A 1 81 ? -0.547 -2.190 8.136 1.00 77.50 81 ILE A C 1
ATOM 658 O O . ILE A 1 81 ? 0.577 -2.650 7.977 1.00 77.50 81 ILE A O 1
ATOM 662 N N . TYR A 1 82 ? -1.391 -2.065 7.128 1.00 82.62 82 TYR A N 1
ATOM 663 C CA . TYR A 1 82 ? -0.975 -2.240 5.750 1.00 82.62 82 TYR A CA 1
ATOM 664 C C . TYR A 1 82 ? -0.382 -0.938 5.224 1.00 82.62 82 TYR A C 1
ATOM 666 O O . TYR A 1 82 ? -1.025 0.111 5.266 1.00 82.62 82 TYR A O 1
ATOM 674 N N . CYS A 1 83 ? 0.833 -1.021 4.693 1.00 85.50 83 CYS A N 1
ATOM 675 C CA . CYS A 1 83 ? 1.478 0.040 3.942 1.00 85.50 83 CYS A CA 1
ATOM 676 C C . CYS A 1 83 ? 1.318 -0.230 2.441 1.00 85.50 83 CYS A C 1
ATOM 678 O O . CYS A 1 83 ? 2.025 -1.044 1.843 1.00 85.50 83 CYS A O 1
ATOM 680 N N . LEU A 1 84 ? 0.355 0.446 1.821 1.00 90.31 84 LEU A N 1
ATOM 681 C CA . LEU A 1 84 ? 0.088 0.329 0.392 1.00 90.31 84 LEU A CA 1
ATOM 682 C C . LEU A 1 84 ? 0.823 1.434 -0.364 1.00 90.31 84 LEU A C 1
ATOM 684 O O . LEU A 1 84 ? 0.676 2.610 -0.042 1.00 90.31 84 LEU A O 1
ATOM 688 N N . ILE A 1 85 ? 1.585 1.075 -1.391 1.00 89.75 85 ILE A N 1
ATOM 689 C CA . ILE A 1 85 ? 2.429 2.003 -2.141 1.00 89.75 85 ILE A CA 1
ATOM 690 C C . ILE A 1 85 ? 1.957 2.098 -3.581 1.00 89.75 85 ILE A C 1
ATOM 692 O O . ILE A 1 85 ? 2.042 1.148 -4.370 1.00 89.75 85 ILE A O 1
ATOM 696 N N . GLY A 1 86 ? 1.464 3.280 -3.921 1.00 90.12 86 GLY A N 1
ATOM 697 C CA . GLY A 1 86 ? 1.114 3.643 -5.276 1.00 90.12 86 GLY A CA 1
ATOM 698 C C . GLY A 1 86 ? 2.337 4.117 -6.051 1.00 90.12 86 GLY A C 1
ATOM 699 O O . GLY A 1 86 ? 3.149 4.912 -5.568 1.00 90.12 86 GLY A O 1
ATOM 700 N N . TYR A 1 87 ? 2.462 3.645 -7.288 1.00 89.62 87 TYR A N 1
ATOM 701 C CA . TYR A 1 87 ? 3.410 4.198 -8.248 1.00 89.62 87 TYR A CA 1
ATOM 702 C C . TYR A 1 87 ? 2.779 4.310 -9.634 1.00 89.62 87 TYR A C 1
ATOM 704 O O . TYR A 1 87 ? 1.865 3.573 -10.014 1.00 89.62 87 TYR A O 1
ATOM 712 N N . ARG A 1 88 ? 3.272 5.266 -10.419 1.00 86.44 88 ARG A N 1
ATOM 713 C CA . ARG A 1 88 ? 2.755 5.567 -11.754 1.00 86.44 88 ARG A CA 1
ATOM 714 C C . ARG A 1 88 ? 3.495 4.755 -12.802 1.00 86.44 88 ARG A C 1
ATOM 716 O O . ARG A 1 88 ? 4.584 5.119 -13.232 1.00 86.44 88 ARG A O 1
ATOM 723 N N . ASN A 1 89 ? 2.867 3.691 -13.292 1.00 86.44 89 ASN A N 1
ATOM 724 C CA . ASN A 1 89 ? 3.404 2.914 -14.405 1.00 86.44 89 ASN A CA 1
ATOM 725 C C . ASN A 1 89 ? 2.654 3.174 -15.712 1.00 86.44 89 ASN A C 1
ATOM 727 O O . ASN A 1 89 ? 1.861 2.355 -16.178 1.00 86.44 89 ASN A O 1
ATOM 731 N N . ARG A 1 90 ? 2.907 4.342 -16.311 1.00 80.88 90 ARG A N 1
ATOM 732 C CA . ARG A 1 90 ? 2.273 4.727 -17.578 1.00 80.88 90 ARG A CA 1
ATOM 733 C C . ARG A 1 90 ? 2.646 3.754 -18.700 1.00 80.88 90 ARG A C 1
ATOM 735 O O . ARG A 1 90 ? 3.733 3.171 -18.724 1.00 80.88 90 ARG A O 1
ATOM 742 N N . GLN A 1 91 ? 1.747 3.605 -19.666 1.00 81.50 91 GLN A N 1
ATOM 743 C CA . GLN A 1 91 ? 2.077 2.944 -20.923 1.00 81.50 91 GLN A CA 1
ATOM 744 C C . GLN A 1 91 ? 3.005 3.840 -21.750 1.00 81.50 91 GLN A C 1
ATOM 746 O O . GLN A 1 91 ? 2.806 5.051 -21.834 1.00 81.50 91 GLN A O 1
ATOM 751 N N . GLY A 1 92 ? 4.037 3.251 -22.354 1.00 71.94 92 GLY A N 1
ATOM 752 C CA . GLY A 1 92 ? 4.878 3.953 -23.318 1.00 71.94 92 GLY A CA 1
ATOM 753 C C . GLY A 1 92 ? 4.223 4.051 -24.699 1.00 71.94 92 GLY A C 1
ATOM 754 O O . GLY A 1 92 ? 3.168 3.465 -24.947 1.00 71.94 92 GLY A O 1
ATOM 755 N N . LYS A 1 93 ? 4.903 4.740 -25.628 1.00 72.88 93 LYS A N 1
ATOM 756 C CA . LYS A 1 93 ? 4.550 4.730 -27.059 1.00 72.88 93 LYS A CA 1
ATOM 757 C C . LYS A 1 93 ? 4.415 3.289 -27.578 1.00 72.88 93 LYS A C 1
ATOM 759 O O . LYS A 1 93 ? 5.144 2.403 -27.115 1.00 72.88 93 LYS A O 1
ATOM 764 N N . ALA A 1 94 ? 3.483 3.083 -28.510 1.00 75.06 94 ALA A N 1
ATOM 765 C CA . ALA A 1 94 ? 3.268 1.793 -29.160 1.00 75.06 94 ALA A CA 1
ATOM 766 C C . ALA A 1 94 ? 4.575 1.290 -29.790 1.00 75.06 94 ALA A C 1
ATOM 768 O O . ALA A 1 94 ? 5.352 2.076 -30.335 1.00 75.06 94 ALA A O 1
ATOM 769 N N . THR A 1 95 ? 4.846 -0.008 -29.664 1.00 72.12 95 THR A N 1
ATOM 770 C CA . THR A 1 95 ? 5.946 -0.643 -30.394 1.00 72.12 95 THR A CA 1
ATOM 771 C C . THR A 1 95 ? 5.610 -0.720 -31.881 1.00 72.12 95 THR A C 1
ATOM 773 O O . THR A 1 95 ? 4.456 -0.547 -32.266 1.00 72.12 95 THR A O 1
ATOM 776 N N . SER A 1 96 ? 6.596 -1.051 -32.718 1.00 70.12 96 SER A N 1
ATOM 777 C CA . SER A 1 96 ? 6.391 -1.338 -34.148 1.00 70.12 96 SER A CA 1
ATOM 778 C C . SER A 1 96 ? 5.303 -2.392 -34.410 1.00 70.12 96 SER A C 1
ATOM 780 O O . SER A 1 96 ? 4.663 -2.371 -35.448 1.00 70.12 96 SER A O 1
ATOM 782 N N . SER A 1 97 ? 5.033 -3.269 -33.437 1.00 72.56 97 SER A N 1
ATOM 783 C CA . SER A 1 97 ? 3.943 -4.256 -33.445 1.00 72.56 97 SER A CA 1
ATOM 784 C C . SER A 1 97 ? 2.596 -3.761 -32.882 1.00 72.56 97 SER A C 1
ATOM 786 O O . SER A 1 97 ? 1.755 -4.576 -32.508 1.00 72.56 97 SER A O 1
ATOM 788 N N . GLY A 1 98 ? 2.403 -2.451 -32.700 1.00 69.06 98 GLY A N 1
ATOM 789 C CA . GLY A 1 98 ? 1.172 -1.845 -32.164 1.00 69.06 98 GLY A CA 1
ATOM 790 C C . GLY A 1 98 ? 0.944 -2.035 -30.656 1.00 69.06 98 GLY A C 1
ATOM 791 O O . GLY A 1 98 ? 0.142 -1.324 -30.049 1.00 69.06 98 GLY A O 1
ATOM 792 N N . LYS A 1 99 ? 1.677 -2.945 -30.002 1.00 73.38 99 LYS A N 1
ATOM 793 C CA . LYS A 1 99 ? 1.532 -3.225 -28.566 1.00 73.38 99 LYS A CA 1
ATOM 794 C C . LYS A 1 99 ? 2.141 -2.108 -27.713 1.00 73.38 99 LYS A C 1
ATOM 796 O O . LYS A 1 99 ? 3.289 -1.705 -27.891 1.00 73.38 99 LYS A O 1
ATOM 801 N N . ARG A 1 100 ? 1.401 -1.626 -26.714 1.00 75.81 100 ARG A N 1
ATOM 802 C CA . ARG A 1 100 ? 1.925 -0.675 -25.721 1.00 75.81 100 ARG A CA 1
ATOM 803 C C . ARG A 1 100 ? 2.517 -1.439 -24.542 1.00 75.81 100 ARG A C 1
ATOM 805 O O . ARG A 1 100 ? 1.822 -2.188 -23.865 1.00 75.81 100 ARG A O 1
ATOM 812 N N . LYS A 1 101 ? 3.813 -1.252 -24.288 1.00 77.81 101 LYS A N 1
ATOM 813 C CA . LYS A 1 101 ? 4.482 -1.786 -23.090 1.00 77.81 101 LYS A CA 1
ATOM 814 C C . LYS A 1 101 ? 4.498 -0.724 -21.996 1.00 77.81 101 LYS A C 1
ATOM 816 O O . LYS A 1 101 ? 4.726 0.452 -22.288 1.00 77.81 101 LYS A O 1
ATOM 821 N N . SER A 1 102 ? 4.291 -1.136 -20.746 1.00 82.50 102 SER A N 1
ATOM 822 C CA . SER A 1 102 ? 4.477 -0.246 -19.597 1.00 82.50 102 SER A CA 1
ATOM 823 C C . SER A 1 102 ? 5.923 0.254 -19.530 1.00 82.50 102 SER A C 1
ATOM 825 O O . SER A 1 102 ? 6.841 -0.409 -20.025 1.00 82.50 102 SER A O 1
ATOM 827 N N . LEU A 1 103 ? 6.144 1.436 -18.957 1.00 85.00 103 LEU A N 1
ATOM 828 C CA . LEU A 1 103 ? 7.496 1.985 -18.826 1.00 85.00 103 LEU A CA 1
ATOM 829 C C . LEU A 1 103 ? 8.386 1.071 -17.976 1.00 85.00 103 LEU A C 1
ATOM 831 O O . LEU A 1 103 ? 9.505 0.770 -18.390 1.00 85.00 103 LEU A O 1
ATOM 835 N N . LEU A 1 104 ? 7.850 0.505 -16.890 1.00 86.56 104 LEU A N 1
ATOM 836 C CA . LEU A 1 104 ? 8.567 -0.482 -16.082 1.00 86.56 104 LEU A CA 1
ATOM 837 C C . LEU A 1 104 ? 8.948 -1.736 -16.883 1.00 86.56 104 LEU A C 1
ATOM 839 O O . LEU A 1 104 ? 9.997 -2.334 -16.641 1.00 86.56 104 LEU A O 1
ATOM 843 N N . ALA A 1 105 ? 8.138 -2.152 -17.867 1.00 83.94 105 ALA A N 1
ATOM 844 C CA . ALA A 1 105 ? 8.477 -3.290 -18.722 1.00 83.94 105 ALA A CA 1
ATOM 845 C C . ALA A 1 105 ? 9.742 -3.037 -19.564 1.00 83.94 105 ALA A C 1
ATOM 847 O O . ALA A 1 105 ? 10.412 -4.005 -19.926 1.00 83.94 105 ALA A O 1
ATOM 848 N N . LYS A 1 106 ? 10.101 -1.770 -19.819 1.00 82.88 106 LYS A N 1
ATOM 849 C CA . LYS A 1 106 ? 11.308 -1.381 -20.566 1.00 82.88 106 LYS A CA 1
ATOM 850 C C . LYS A 1 106 ? 12.587 -1.404 -19.723 1.00 82.88 106 LYS A C 1
ATOM 852 O O . LYS A 1 106 ? 13.655 -1.533 -20.311 1.00 82.88 106 LYS A O 1
ATOM 857 N N . CYS A 1 107 ? 12.493 -1.334 -18.393 1.00 86.81 107 CYS A N 1
ATOM 858 C CA . CYS A 1 107 ? 13.642 -1.456 -17.489 1.00 86.81 107 CYS A CA 1
ATOM 859 C C . CYS A 1 107 ? 14.289 -2.842 -17.640 1.00 86.81 107 CYS A C 1
ATOM 861 O O . CYS A 1 107 ? 13.587 -3.854 -17.528 1.00 86.81 107 CYS A O 1
ATOM 863 N N . LYS A 1 108 ? 15.592 -2.913 -17.933 1.00 83.06 108 LYS A N 1
ATOM 864 C CA . LYS A 1 108 ? 16.278 -4.188 -18.225 1.00 83.06 108 LYS A CA 1
ATOM 865 C C . LYS A 1 108 ? 17.132 -4.668 -17.060 1.00 83.06 108 LYS A C 1
ATOM 867 O O . LYS A 1 108 ? 17.338 -5.872 -16.926 1.00 83.06 108 LYS A O 1
ATOM 872 N N . THR A 1 109 ? 17.606 -3.742 -16.237 1.00 83.62 109 THR A N 1
ATOM 873 C CA . THR A 1 109 ? 18.446 -4.027 -15.074 1.00 83.62 109 THR A CA 1
ATOM 874 C C . THR A 1 109 ? 17.670 -3.824 -13.771 1.00 83.62 109 THR A C 1
ATOM 876 O O . THR A 1 109 ? 16.632 -3.161 -13.751 1.00 83.62 109 THR A O 1
ATOM 879 N N . LEU A 1 110 ? 18.174 -4.396 -12.672 1.00 81.94 110 LEU A N 1
ATOM 880 C CA . LEU A 1 110 ? 17.663 -4.110 -11.326 1.00 81.94 110 LEU A CA 1
ATOM 881 C C . LEU A 1 110 ? 17.710 -2.603 -11.041 1.00 81.94 110 LEU A C 1
ATOM 883 O O . LEU A 1 110 ? 16.728 -2.024 -10.599 1.00 81.94 110 LEU A O 1
ATOM 887 N N . GLN A 1 111 ? 18.820 -1.966 -11.393 1.00 83.31 111 GLN A N 1
ATOM 888 C CA . GLN A 1 111 ? 19.029 -0.534 -11.233 1.00 83.31 111 GLN A CA 1
ATOM 889 C C . GLN A 1 111 ? 17.964 0.302 -11.962 1.00 83.31 111 GLN A C 1
ATOM 891 O O . GLN A 1 111 ? 17.376 1.202 -11.367 1.00 83.31 111 GLN A O 1
ATOM 896 N N . ASP A 1 112 ? 17.663 -0.017 -13.227 1.00 85.94 112 ASP A N 1
ATOM 897 C CA . ASP A 1 112 ? 16.624 0.686 -13.993 1.00 85.94 112 ASP A CA 1
ATOM 898 C C . ASP A 1 112 ? 15.257 0.579 -13.309 1.00 85.94 112 ASP A C 1
ATOM 900 O O . ASP A 1 112 ? 14.450 1.505 -13.371 1.00 85.94 112 ASP A O 1
ATOM 904 N N . ILE A 1 113 ? 14.976 -0.575 -12.694 1.00 86.75 113 ILE A N 1
ATOM 905 C CA . ILE A 1 113 ? 13.734 -0.827 -11.961 1.00 86.75 113 ILE A CA 1
ATOM 906 C C . ILE A 1 113 ? 13.698 0.038 -10.701 1.00 86.75 113 ILE A C 1
ATOM 908 O O . ILE A 1 113 ? 12.715 0.740 -10.491 1.00 86.75 113 ILE A O 1
ATOM 912 N N . GLU A 1 114 ? 14.757 0.043 -9.895 1.00 86.00 114 GLU A N 1
ATOM 913 C CA . GLU A 1 114 ? 14.812 0.812 -8.646 1.00 86.00 114 GLU A CA 1
ATOM 914 C C . GLU A 1 114 ? 14.729 2.325 -8.889 1.00 86.00 114 GLU A C 1
ATOM 916 O O . GLU A 1 114 ? 13.942 3.010 -8.235 1.00 86.00 114 GLU A O 1
ATOM 921 N N . ILE A 1 115 ? 15.468 2.847 -9.875 1.00 86.44 115 ILE A N 1
ATOM 922 C CA . ILE A 1 115 ? 15.392 4.262 -10.275 1.00 86.44 115 ILE A CA 1
ATOM 923 C C . ILE A 1 115 ? 13.984 4.597 -10.768 1.00 86.44 115 ILE A C 1
ATOM 925 O O . ILE A 1 115 ? 13.436 5.648 -10.426 1.00 86.44 115 ILE A O 1
ATOM 929 N N . PHE A 1 116 ? 13.388 3.717 -11.577 1.00 89.44 116 PHE A N 1
ATOM 930 C CA . PHE A 1 116 ? 12.029 3.911 -12.062 1.00 89.44 116 PHE A CA 1
ATOM 931 C C . PHE A 1 116 ? 11.031 3.972 -10.903 1.00 89.44 116 PHE A C 1
ATOM 933 O O . PHE A 1 116 ? 10.244 4.916 -10.842 1.00 89.44 116 PHE A O 1
ATOM 940 N N . LEU A 1 117 ? 11.068 3.008 -9.982 1.00 88.94 117 LEU A N 1
ATOM 941 C CA . LEU A 1 117 ? 10.158 2.956 -8.838 1.00 88.94 117 LEU A CA 1
ATOM 942 C C . LEU A 1 117 ? 10.343 4.179 -7.932 1.00 88.94 117 LEU A C 1
ATOM 944 O O . LEU A 1 117 ? 9.356 4.818 -7.588 1.00 88.94 117 LEU A O 1
ATOM 948 N N . ALA A 1 118 ? 11.587 4.572 -7.638 1.00 85.56 118 ALA A N 1
ATOM 949 C CA . ALA A 1 118 ? 11.895 5.763 -6.845 1.00 85.56 118 ALA A CA 1
ATOM 950 C C . ALA A 1 118 ? 11.325 7.051 -7.461 1.00 85.56 118 ALA A C 1
ATOM 952 O O . ALA A 1 118 ? 10.748 7.872 -6.756 1.00 85.56 118 ALA A O 1
ATOM 953 N N . LYS A 1 119 ? 11.464 7.228 -8.781 1.00 86.06 119 LYS A N 1
ATOM 954 C CA . LYS A 1 119 ? 10.980 8.424 -9.493 1.00 86.06 119 LYS A CA 1
ATOM 955 C C . LYS A 1 119 ? 9.466 8.459 -9.686 1.00 86.06 119 LYS A C 1
ATOM 957 O O . LYS A 1 119 ? 8.914 9.534 -9.890 1.00 86.06 119 LYS A O 1
ATOM 962 N N . ASN A 1 120 ? 8.814 7.298 -9.707 1.00 88.56 120 ASN A N 1
ATOM 963 C CA . ASN A 1 120 ? 7.397 7.185 -10.057 1.00 88.56 120 ASN A CA 1
ATOM 964 C C . ASN A 1 120 ? 6.499 6.819 -8.872 1.00 88.56 120 ASN A C 1
ATOM 966 O O . ASN A 1 120 ? 5.288 6.707 -9.069 1.00 88.56 120 ASN A O 1
ATOM 970 N N . MET A 1 121 ? 7.054 6.629 -7.676 1.00 87.75 121 MET A N 1
ATOM 971 C CA . MET A 1 121 ? 6.280 6.514 -6.442 1.00 87.75 121 MET A CA 1
ATOM 972 C C . MET A 1 121 ? 5.447 7.784 -6.248 1.00 87.75 121 MET A C 1
ATOM 974 O O . MET A 1 121 ? 5.970 8.887 -6.394 1.00 87.75 121 MET A O 1
ATOM 978 N N . ASP A 1 122 ? 4.150 7.630 -5.981 1.00 89.06 122 ASP A N 1
ATOM 979 C CA . ASP A 1 122 ? 3.224 8.766 -5.898 1.00 89.06 122 ASP A CA 1
ATOM 980 C C . ASP A 1 122 ? 2.445 8.835 -4.586 1.00 89.06 122 ASP A C 1
ATOM 982 O O . ASP A 1 122 ? 2.021 9.920 -4.182 1.00 89.06 122 ASP A O 1
ATOM 986 N N . SER A 1 123 ? 2.250 7.701 -3.919 1.00 89.38 123 SER A N 1
ATOM 987 C CA . SER A 1 123 ? 1.409 7.637 -2.734 1.00 89.38 123 SER A CA 1
ATOM 988 C C . SER A 1 123 ? 1.798 6.507 -1.793 1.00 89.38 123 SER A C 1
ATOM 990 O O . SER A 1 123 ? 2.249 5.446 -2.220 1.00 89.38 123 SER A O 1
ATOM 992 N N . ILE A 1 124 ? 1.605 6.755 -0.500 1.00 88.19 124 ILE A N 1
ATOM 993 C CA . ILE A 1 124 ? 1.725 5.771 0.576 1.00 88.19 124 ILE A CA 1
ATOM 994 C C . ILE A 1 124 ? 0.440 5.839 1.401 1.00 88.19 124 ILE A C 1
ATOM 996 O O . ILE A 1 124 ? 0.084 6.900 1.911 1.00 88.19 124 ILE A O 1
ATOM 1000 N N . TYR A 1 125 ? -0.245 4.713 1.548 1.00 88.06 125 TYR A N 1
ATOM 1001 C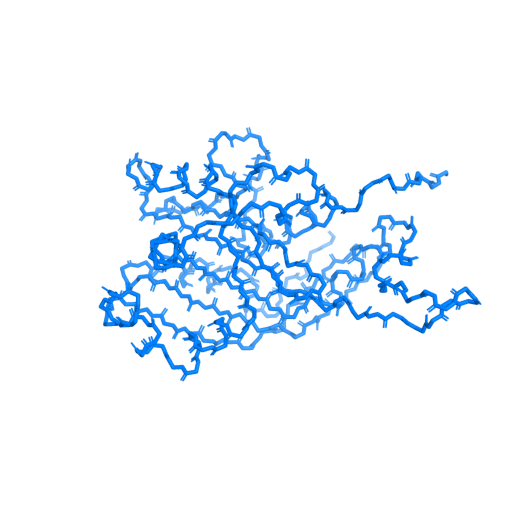 CA . TYR A 1 125 ? -1.433 4.572 2.381 1.00 88.06 125 TYR A CA 1
ATOM 1002 C C . TYR A 1 125 ? -1.101 3.683 3.571 1.00 88.06 125 TYR A C 1
ATOM 1004 O O . TYR A 1 125 ? -0.681 2.544 3.388 1.00 88.06 125 TYR A O 1
ATOM 1012 N N . LEU A 1 126 ? -1.301 4.194 4.779 1.00 86.12 126 LEU A N 1
ATOM 1013 C CA . LEU A 1 126 ? -1.196 3.438 6.020 1.00 86.12 126 LEU A CA 1
ATOM 1014 C C . LEU A 1 126 ? -2.609 3.137 6.510 1.00 86.12 126 LEU A C 1
ATOM 1016 O O . LEU A 1 126 ? -3.288 4.026 7.030 1.00 86.12 126 LEU A O 1
ATOM 1020 N N . LEU A 1 127 ? -3.058 1.903 6.287 1.00 87.56 127 LEU A N 1
ATOM 1021 C CA . LEU A 1 127 ? -4.413 1.455 6.598 1.00 87.56 127 LEU A CA 1
ATOM 1022 C C . LEU A 1 127 ? -4.384 0.451 7.751 1.00 87.56 127 LEU A C 1
ATOM 1024 O O . LEU A 1 127 ? -3.649 -0.531 7.699 1.00 87.56 127 LEU A O 1
ATOM 1028 N N . ASP A 1 128 ? -5.201 0.673 8.773 1.00 85.25 128 ASP A N 1
ATOM 1029 C CA . ASP A 1 128 ? -5.426 -0.309 9.841 1.00 85.25 128 ASP A CA 1
ATOM 1030 C C . ASP A 1 128 ? -6.067 -1.587 9.273 1.00 85.25 128 ASP A C 1
ATOM 1032 O O . ASP A 1 128 ? -6.974 -1.514 8.438 1.00 85.25 128 ASP A O 1
ATOM 1036 N N . VAL A 1 129 ? -5.627 -2.757 9.737 1.00 85.19 129 VAL A N 1
ATOM 1037 C CA . VAL A 1 129 ? -6.150 -4.052 9.275 1.00 85.19 129 VAL A CA 1
ATOM 1038 C C . VAL A 1 129 ? -7.668 -4.181 9.459 1.00 85.19 129 VAL A C 1
ATOM 1040 O O . VAL A 1 129 ? -8.333 -4.736 8.586 1.00 85.19 129 VAL A O 1
ATOM 1043 N N . CYS A 1 130 ? -8.255 -3.584 10.506 1.00 85.31 130 CYS A N 1
ATOM 1044 C CA . CYS A 1 130 ? -9.710 -3.613 10.705 1.00 85.31 130 CYS A CA 1
ATOM 1045 C C . CYS A 1 130 ? -10.478 -2.850 9.618 1.00 85.31 130 CYS A C 1
ATOM 1047 O O . CYS A 1 130 ? -11.636 -3.156 9.344 1.00 85.31 130 CYS A O 1
ATOM 1049 N N . LEU A 1 131 ? -9.857 -1.844 8.989 1.00 88.75 131 LEU A N 1
ATOM 1050 C CA . LEU A 1 131 ? -10.478 -1.155 7.859 1.00 88.75 131 LEU A CA 1
ATOM 1051 C C . LEU A 1 131 ? -10.573 -2.109 6.666 1.00 88.75 131 LEU A C 1
ATOM 1053 O O . LEU A 1 131 ? -11.602 -2.172 6.004 1.00 88.75 131 LEU A O 1
ATOM 1057 N N . LEU A 1 132 ? -9.513 -2.880 6.420 1.00 88.06 132 LEU A N 1
ATOM 1058 C CA . LEU A 1 132 ? -9.472 -3.879 5.354 1.00 88.06 132 LEU A CA 1
ATOM 1059 C C . LEU A 1 132 ? -10.457 -5.019 5.590 1.00 88.06 132 LEU A C 1
ATOM 1061 O O . LEU A 1 132 ? -11.068 -5.492 4.636 1.00 88.06 132 LEU A O 1
ATOM 1065 N N . GLU A 1 133 ? -10.634 -5.429 6.844 1.00 88.81 133 GLU A N 1
ATOM 1066 C CA . GLU A 1 133 ? -11.667 -6.386 7.232 1.00 88.81 133 GLU A CA 1
ATOM 1067 C C . GLU A 1 133 ? -13.061 -5.861 6.886 1.00 88.81 133 GLU A C 1
ATOM 1069 O O . GLU A 1 133 ? -13.796 -6.536 6.168 1.00 88.81 133 GLU A O 1
ATOM 1074 N N . ALA A 1 134 ? -13.401 -4.637 7.302 1.00 88.75 134 ALA A N 1
ATOM 1075 C CA . ALA A 1 134 ? -14.703 -4.040 7.009 1.00 88.75 134 ALA A CA 1
ATOM 1076 C C . ALA A 1 134 ? -14.966 -3.933 5.495 1.00 88.75 134 ALA A C 1
ATOM 1078 O O . ALA A 1 134 ? -16.040 -4.294 5.016 1.00 88.75 134 ALA A O 1
ATOM 1079 N N . ILE A 1 135 ? -13.951 -3.528 4.724 1.00 89.62 135 ILE A N 1
ATOM 1080 C CA . ILE A 1 135 ? -14.002 -3.513 3.252 1.00 89.62 135 ILE A CA 1
ATOM 1081 C C . ILE A 1 135 ? -14.250 -4.922 2.713 1.00 89.62 135 ILE A C 1
ATOM 1083 O O . ILE A 1 135 ? -15.061 -5.093 1.806 1.00 89.62 135 ILE A O 1
ATOM 1087 N N . SER A 1 136 ? -13.563 -5.930 3.252 1.00 89.75 136 SER A N 1
ATOM 1088 C CA . SER A 1 136 ? -13.709 -7.317 2.806 1.00 89.75 136 SER A CA 1
ATOM 1089 C C . SER A 1 136 ? -15.097 -7.887 3.099 1.00 89.75 136 SER A C 1
ATOM 1091 O O . SER A 1 136 ? -15.645 -8.601 2.266 1.00 89.75 136 SER A O 1
ATOM 1093 N N . ILE A 1 137 ? -15.697 -7.518 4.234 1.00 88.06 137 ILE A N 1
ATOM 1094 C CA . ILE A 1 137 ? -17.057 -7.918 4.609 1.00 88.06 137 ILE A CA 1
ATOM 1095 C C . ILE A 1 137 ? -18.075 -7.280 3.660 1.00 88.06 137 ILE A C 1
ATOM 1097 O O . ILE A 1 137 ? -18.996 -7.954 3.206 1.00 88.06 137 ILE A O 1
ATOM 1101 N N . GLN A 1 138 ? -17.900 -5.998 3.326 1.00 87.44 138 GLN A N 1
ATOM 1102 C CA . GLN A 1 138 ? -18.846 -5.276 2.476 1.00 87.44 138 GLN A CA 1
ATOM 1103 C C . GLN A 1 138 ? -18.719 -5.622 0.987 1.00 87.44 138 GLN A C 1
ATOM 1105 O O . GLN A 1 138 ? -19.724 -5.716 0.285 1.00 87.44 138 GLN A O 1
ATOM 1110 N N . HIS A 1 139 ? -17.494 -5.764 0.481 1.00 84.44 139 HIS A N 1
ATOM 1111 C CA . HIS A 1 139 ? -17.231 -5.919 -0.953 1.00 84.44 139 HIS A CA 1
ATOM 1112 C C . HIS A 1 139 ? -16.895 -7.355 -1.369 1.00 84.44 139 HIS A C 1
ATOM 1114 O O . HIS A 1 139 ? -16.823 -7.639 -2.566 1.00 84.44 139 HIS A O 1
ATOM 1120 N N . GLY A 1 140 ? -16.711 -8.257 -0.404 1.00 86.19 140 GLY A N 1
ATOM 1121 C CA . GLY A 1 140 ? -16.357 -9.649 -0.640 1.00 86.19 140 GLY A CA 1
ATOM 1122 C C . GLY A 1 140 ? -14.938 -9.841 -1.177 1.00 86.19 140 GLY A C 1
ATOM 1123 O O . GLY A 1 140 ? -14.136 -8.910 -1.307 1.00 86.19 140 GLY A O 1
ATOM 1124 N N . PHE A 1 141 ? -14.638 -11.094 -1.511 1.00 88.62 141 PHE A N 1
ATOM 1125 C CA . PHE A 1 141 ? -13.386 -11.489 -2.144 1.00 88.62 141 PHE A CA 1
ATOM 1126 C C . PHE A 1 141 ? -13.609 -11.874 -3.602 1.00 88.62 141 PHE A C 1
ATOM 1128 O O . PHE A 1 141 ? -14.656 -12.399 -3.979 1.00 88.62 141 PHE A O 1
ATOM 1135 N N . VAL A 1 142 ? -12.586 -11.652 -4.423 1.00 88.50 142 VAL A N 1
ATOM 1136 C CA . VAL A 1 142 ? -12.579 -12.024 -5.840 1.00 88.50 142 VAL A CA 1
ATOM 1137 C C . VAL A 1 142 ? -11.394 -12.933 -6.164 1.00 88.50 142 VAL A C 1
ATOM 1139 O O . VAL A 1 142 ? -10.276 -12.709 -5.688 1.00 88.50 142 VAL A O 1
ATOM 1142 N N . LYS A 1 143 ? -11.646 -13.950 -6.995 1.00 88.06 143 LYS A N 1
ATOM 1143 C CA . LYS A 1 143 ? -10.636 -14.846 -7.585 1.00 88.06 143 LYS A CA 1
ATOM 1144 C C . LYS A 1 143 ? -10.191 -14.341 -8.961 1.00 88.06 143 LYS A C 1
ATOM 1146 O O . LYS A 1 143 ? -10.787 -13.429 -9.531 1.00 88.06 143 LYS A O 1
ATOM 1151 N N . GLY A 1 144 ? -9.117 -14.914 -9.496 1.00 83.31 144 GLY A N 1
ATOM 1152 C CA . GLY A 1 144 ? -8.592 -14.640 -10.839 1.00 83.31 144 GLY A CA 1
ATOM 1153 C C . GLY A 1 144 ? -7.849 -13.309 -10.976 1.00 83.31 144 GLY A C 1
ATOM 1154 O O . GLY A 1 144 ? -7.418 -12.942 -12.067 1.00 83.31 144 GLY A O 1
ATOM 1155 N N . THR A 1 145 ? -7.678 -12.563 -9.885 1.00 82.00 145 THR A N 1
ATOM 1156 C CA . THR A 1 145 ? -7.054 -11.234 -9.925 1.00 82.00 145 THR A CA 1
ATOM 1157 C C . THR A 1 145 ? -5.533 -11.294 -9.792 1.00 82.00 145 THR A C 1
ATOM 1159 O O . THR A 1 145 ? -4.857 -10.361 -10.231 1.00 82.00 145 THR A O 1
ATOM 1162 N N . MET A 1 146 ? -4.993 -12.359 -9.193 1.00 78.94 146 MET A N 1
ATOM 1163 C CA . MET A 1 146 ? -3.564 -12.571 -8.967 1.00 78.94 146 MET A CA 1
ATOM 1164 C C . MET A 1 146 ? -2.960 -13.373 -10.128 1.00 78.94 146 MET A C 1
ATOM 1166 O O . MET A 1 146 ? -3.289 -14.547 -10.281 1.00 78.94 146 MET A O 1
ATOM 1170 N N . PRO A 1 147 ? -2.034 -12.798 -10.922 1.00 70.69 147 PRO A N 1
ATOM 1171 C CA . PRO A 1 147 ? -1.523 -13.445 -12.136 1.00 70.69 147 PRO A CA 1
ATOM 1172 C C . PRO A 1 147 ? -0.831 -14.798 -11.924 1.00 70.69 147 PRO A C 1
ATOM 1174 O O . PRO A 1 147 ? -0.774 -15.599 -12.848 1.00 70.69 147 PRO A O 1
ATOM 1177 N N . PHE A 1 148 ? -0.277 -15.039 -10.733 1.00 74.69 148 PHE A N 1
ATOM 1178 C CA . PHE A 1 148 ? 0.495 -16.247 -10.418 1.00 74.69 148 PHE A CA 1
ATOM 1179 C C . PHE A 1 148 ? -0.233 -17.204 -9.463 1.00 74.69 148 PHE A C 1
ATOM 1181 O O . PHE A 1 148 ? 0.290 -18.272 -9.168 1.00 74.69 148 PHE A O 1
ATOM 1188 N N . GLN A 1 149 ? -1.408 -16.813 -8.959 1.00 80.56 149 GLN A N 1
ATOM 1189 C CA . GLN A 1 149 ? -2.221 -17.587 -8.014 1.00 80.56 149 GLN A CA 1
ATOM 1190 C C . GLN A 1 149 ? -3.709 -17.274 -8.255 1.00 80.56 149 GLN A C 1
ATOM 1192 O O . GLN A 1 149 ? -4.333 -16.603 -7.433 1.00 80.56 149 GLN A O 1
ATOM 1197 N N . PRO A 1 150 ? -4.281 -17.678 -9.403 1.00 82.12 150 PRO A N 1
ATOM 1198 C CA . PRO A 1 150 ? -5.633 -17.278 -9.796 1.00 82.12 150 PRO A CA 1
ATOM 1199 C C . PRO A 1 150 ? -6.715 -17.791 -8.837 1.00 82.12 150 PRO A C 1
ATOM 1201 O O . PRO A 1 150 ? -7.734 -17.130 -8.673 1.00 82.12 150 PRO A O 1
ATOM 1204 N N . ASP A 1 151 ? -6.485 -18.910 -8.153 1.00 86.12 151 ASP A N 1
ATOM 1205 C CA . ASP A 1 151 ? -7.449 -19.473 -7.198 1.00 86.12 151 ASP A CA 1
ATOM 1206 C C . ASP A 1 151 ? -7.495 -18.716 -5.865 1.00 86.12 151 ASP A C 1
ATOM 1208 O O . ASP A 1 151 ? -8.400 -18.926 -5.054 1.00 86.12 151 ASP A O 1
ATOM 1212 N N . LEU A 1 152 ? -6.528 -17.823 -5.633 1.00 87.12 152 LEU A N 1
ATOM 1213 C CA . LEU A 1 152 ? -6.417 -17.067 -4.399 1.00 87.12 152 LEU A CA 1
ATOM 1214 C C . LEU A 1 152 ? -7.485 -15.973 -4.344 1.00 87.12 152 LEU A C 1
ATOM 1216 O O . LEU A 1 152 ? -7.541 -15.078 -5.189 1.00 87.12 152 LEU A O 1
ATOM 1220 N N . GLU A 1 153 ? -8.302 -16.029 -3.301 1.00 90.81 153 GLU A N 1
ATOM 1221 C CA . GLU A 1 153 ? -9.276 -14.994 -2.982 1.00 90.81 153 GLU A CA 1
ATOM 1222 C C . GLU A 1 153 ? -8.576 -13.719 -2.521 1.00 90.81 153 GLU A C 1
ATOM 1224 O O . GLU A 1 153 ? -7.645 -13.749 -1.709 1.00 90.81 153 GLU A O 1
ATOM 1229 N N . THR A 1 154 ? -9.016 -12.583 -3.058 1.00 90.75 154 THR A N 1
ATOM 1230 C CA . THR A 1 154 ? -8.396 -11.285 -2.795 1.00 90.75 154 THR A CA 1
ATOM 1231 C C . THR A 1 154 ? -9.413 -10.184 -2.559 1.00 90.75 154 THR A C 1
ATOM 1233 O O . THR A 1 154 ? -10.447 -10.128 -3.221 1.00 90.75 154 THR A O 1
ATOM 1236 N N . VAL A 1 155 ? -9.065 -9.260 -1.668 1.00 90.88 155 VAL A N 1
ATOM 1237 C CA . VAL A 1 155 ? -9.658 -7.923 -1.624 1.00 90.88 155 VAL A CA 1
ATOM 1238 C C . VAL A 1 155 ? -8.901 -7.050 -2.615 1.00 90.88 155 VAL A C 1
ATOM 1240 O O . VAL A 1 155 ? -7.664 -7.032 -2.620 1.00 90.88 155 VAL A O 1
ATOM 1243 N N . VAL A 1 156 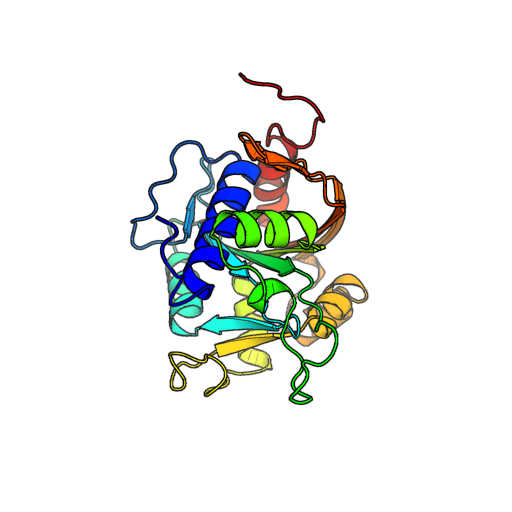? -9.636 -6.318 -3.452 1.00 91.25 156 VAL A N 1
ATOM 1244 C CA . VAL A 1 156 ? -9.059 -5.390 -4.430 1.00 91.25 156 VAL A CA 1
ATOM 1245 C C . VAL A 1 156 ? -9.418 -3.962 -4.052 1.00 91.25 156 VAL A C 1
ATOM 1247 O O . VAL A 1 156 ? -10.534 -3.507 -4.297 1.00 91.25 156 VAL A O 1
ATOM 1250 N N . LEU A 1 157 ? -8.449 -3.226 -3.516 1.00 91.62 157 LEU A N 1
ATOM 1251 C CA . LEU A 1 157 ? -8.608 -1.799 -3.264 1.00 91.62 157 LEU A CA 1
ATOM 1252 C C . LEU A 1 157 ? -8.261 -1.010 -4.516 1.00 91.62 157 LEU A C 1
ATOM 1254 O O . LEU A 1 157 ? -7.152 -1.107 -5.049 1.00 91.62 157 LEU A O 1
ATOM 1258 N N . LYS A 1 158 ? -9.218 -0.206 -4.970 1.00 91.19 158 LYS A N 1
ATOM 1259 C CA . LYS A 1 158 ? -9.060 0.669 -6.130 1.00 91.19 158 LYS A CA 1
ATOM 1260 C C . LYS A 1 158 ? -8.689 2.077 -5.687 1.00 91.19 158 LYS A C 1
ATOM 1262 O O . LYS A 1 158 ? -9.120 2.549 -4.637 1.00 91.19 158 LYS A O 1
ATOM 1267 N N . ARG A 1 159 ? -7.973 2.793 -6.556 1.00 87.94 159 ARG A N 1
ATOM 1268 C CA . ARG A 1 159 ? -7.631 4.208 -6.355 1.00 87.94 159 ARG A CA 1
ATOM 1269 C C . ARG A 1 159 ? -8.837 5.088 -6.028 1.00 87.94 159 ARG A C 1
ATOM 1271 O O . ARG A 1 159 ? -8.717 5.943 -5.162 1.00 87.94 159 ARG A O 1
ATOM 1278 N N . ASN A 1 160 ? -9.962 4.898 -6.719 1.00 89.75 160 ASN A N 1
ATOM 1279 C CA . ASN A 1 160 ? -11.145 5.748 -6.547 1.00 89.75 160 ASN A CA 1
ATOM 1280 C C . ASN A 1 160 ? -11.731 5.614 -5.143 1.00 89.75 160 ASN A C 1
ATOM 1282 O O . ASN A 1 160 ? -11.953 6.626 -4.497 1.00 89.75 160 ASN A O 1
ATOM 1286 N N . TRP A 1 161 ? -11.841 4.385 -4.637 1.00 92.00 161 TRP A N 1
ATOM 1287 C CA . TRP A 1 161 ? -12.284 4.136 -3.267 1.00 92.00 161 TRP A CA 1
ATOM 1288 C C . TRP A 1 161 ? -11.348 4.800 -2.244 1.00 92.00 161 TRP A C 1
ATOM 1290 O O . TRP A 1 161 ? -11.793 5.446 -1.303 1.00 92.00 161 TRP A O 1
ATOM 1300 N N . LEU A 1 162 ? -10.028 4.738 -2.469 1.00 91.81 162 LEU A N 1
ATOM 1301 C CA . LEU A 1 162 ? -9.064 5.446 -1.620 1.00 91.81 162 LEU A CA 1
ATOM 1302 C C . LEU A 1 162 ? -9.211 6.975 -1.707 1.00 91.81 162 LEU A C 1
ATOM 1304 O O . LEU A 1 162 ? -8.933 7.653 -0.726 1.00 91.81 162 LEU A O 1
ATOM 1308 N N . GLN A 1 163 ? -9.625 7.534 -2.851 1.00 91.69 163 GLN A N 1
ATOM 1309 C CA . GLN A 1 163 ? -9.943 8.965 -2.952 1.00 91.69 163 GLN A CA 1
ATOM 1310 C C . GLN A 1 163 ? -11.246 9.309 -2.229 1.00 91.69 163 GLN A C 1
ATOM 1312 O O . GLN A 1 163 ? -11.297 10.339 -1.567 1.00 91.69 163 GLN A O 1
ATOM 1317 N N . GLU A 1 164 ? -12.269 8.459 -2.313 1.00 93.69 164 GLU A N 1
ATOM 1318 C CA . GLU A 1 164 ? -13.522 8.626 -1.569 1.00 93.69 164 GLU A CA 1
ATOM 1319 C C . GLU A 1 164 ? -13.266 8.613 -0.062 1.00 93.69 164 GLU A C 1
ATOM 1321 O O . GLU A 1 164 ? -13.691 9.537 0.623 1.00 93.69 164 GLU A O 1
ATOM 1326 N N . LEU A 1 165 ? -12.451 7.677 0.437 1.00 93.19 165 LEU A N 1
ATOM 1327 C CA . LEU A 1 165 ? -12.040 7.647 1.843 1.00 93.19 165 LEU A CA 1
ATOM 1328 C C . LEU A 1 165 ? -11.378 8.959 2.294 1.00 93.19 165 LEU A C 1
ATOM 1330 O O . LEU A 1 165 ? -11.554 9.376 3.435 1.00 93.19 165 LEU A O 1
ATOM 1334 N N . ILE A 1 166 ? -10.596 9.601 1.423 1.00 92.19 166 ILE A N 1
ATOM 1335 C CA . ILE A 1 166 ? -9.901 10.859 1.734 1.00 92.19 166 ILE A CA 1
ATOM 1336 C C . ILE A 1 166 ? -10.858 12.051 1.685 1.00 92.19 166 ILE A C 1
ATOM 1338 O O . ILE A 1 166 ? -10.806 12.908 2.564 1.00 92.19 166 ILE A O 1
ATOM 1342 N N . ASN A 1 167 ? -11.689 12.125 0.646 1.00 94.31 167 ASN A N 1
ATOM 1343 C CA . ASN A 1 167 ? -12.532 13.286 0.363 1.00 94.31 167 ASN A CA 1
ATOM 1344 C C . ASN A 1 167 ? -13.830 13.277 1.184 1.00 94.31 167 ASN A C 1
ATOM 1346 O O . ASN A 1 167 ? -14.319 14.337 1.560 1.00 94.31 167 ASN A O 1
ATOM 1350 N N . TYR A 1 168 ? -14.352 12.085 1.477 1.00 95.38 168 TYR A N 1
ATOM 1351 C CA . TYR A 1 168 ? -15.630 11.827 2.145 1.00 95.38 168 TYR A CA 1
ATOM 1352 C C . TYR A 1 168 ? -15.455 10.754 3.238 1.00 95.38 168 TYR A C 1
ATOM 1354 O O . TYR A 1 168 ? -16.029 9.660 3.165 1.00 95.38 168 TYR A O 1
ATOM 1362 N N . PRO A 1 169 ? -14.595 10.999 4.247 1.00 92.06 169 PRO A N 1
ATOM 1363 C CA . PRO A 1 169 ? -14.238 9.985 5.234 1.00 92.06 169 PRO A CA 1
ATOM 1364 C C . PRO A 1 169 ? -15.429 9.549 6.091 1.00 92.06 169 PRO A C 1
ATOM 1366 O O . PRO A 1 169 ? -15.487 8.394 6.505 1.00 92.06 169 PRO A O 1
ATOM 1369 N N . GLN A 1 170 ? -16.376 10.445 6.380 1.00 93.44 170 GLN A N 1
ATOM 1370 C CA . GLN A 1 170 ? -17.515 10.129 7.245 1.00 93.44 170 GLN A CA 1
ATOM 1371 C C . GLN A 1 170 ? -18.483 9.180 6.543 1.00 93.44 170 GLN A C 1
ATOM 1373 O O . GLN A 1 170 ? -18.869 8.162 7.116 1.00 93.44 170 GLN A O 1
ATOM 1378 N N . GLU A 1 171 ? -18.821 9.492 5.298 1.00 95.12 171 GLU A N 1
ATOM 1379 C CA . GLU A 1 171 ? -19.703 8.721 4.434 1.00 95.12 171 GLU A CA 1
ATOM 1380 C C . GLU A 1 171 ? -19.080 7.362 4.123 1.00 95.12 171 GLU A C 1
ATOM 1382 O O . GLU A 1 171 ? -19.727 6.334 4.308 1.00 95.12 171 GLU A O 1
ATOM 1387 N N . THR A 1 172 ? -17.797 7.348 3.745 1.00 94.31 172 THR A N 1
ATOM 1388 C CA . THR A 1 172 ? -17.080 6.111 3.407 1.00 94.31 172 THR A CA 1
ATOM 1389 C C . THR A 1 172 ? -16.997 5.168 4.608 1.00 94.31 172 THR A C 1
ATOM 1391 O O . THR A 1 172 ? -17.295 3.983 4.484 1.00 94.31 172 THR A O 1
ATOM 1394 N N . LEU A 1 173 ? -16.636 5.674 5.795 1.00 94.00 173 LEU A N 1
ATOM 1395 C CA . LEU A 1 173 ? -16.549 4.845 7.003 1.00 94.00 173 LEU A CA 1
ATOM 1396 C C . LEU A 1 173 ? -17.926 4.386 7.490 1.00 94.00 173 LEU A C 1
ATOM 1398 O O . LEU A 1 17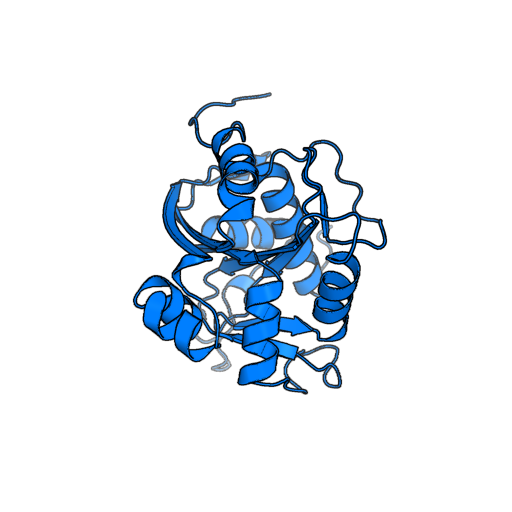3 ? -18.077 3.228 7.870 1.00 94.00 173 LEU A O 1
ATOM 1402 N N . SER A 1 174 ? -18.933 5.259 7.448 1.00 93.25 174 SER A N 1
ATOM 1403 C CA . SER A 1 174 ? -20.296 4.886 7.846 1.00 93.25 174 SER A CA 1
ATOM 1404 C C . SER A 1 174 ? -20.891 3.851 6.888 1.00 93.25 174 SER A C 1
ATOM 1406 O O . SER A 1 174 ? -21.567 2.930 7.337 1.00 93.25 174 SER A O 1
ATOM 1408 N N . GLY A 1 175 ? -20.574 3.942 5.591 1.00 92.25 175 GLY A N 1
ATOM 1409 C CA . GLY A 1 175 ? -20.937 2.945 4.584 1.00 92.25 175 GLY A CA 1
ATOM 1410 C C . GLY A 1 175 ? -20.355 1.555 4.859 1.00 92.25 175 GLY A C 1
ATOM 1411 O O . GLY A 1 175 ? -20.995 0.568 4.513 1.00 92.25 175 GLY A O 1
ATOM 1412 N N . LEU A 1 176 ? -19.206 1.482 5.542 1.00 92.00 176 LEU A N 1
ATOM 1413 C CA . LEU A 1 176 ? -18.573 0.244 6.025 1.00 92.00 176 LEU A CA 1
ATOM 1414 C C . LEU A 1 176 ? -19.119 -0.224 7.387 1.00 92.00 176 LEU A C 1
ATOM 1416 O O . LEU A 1 176 ? -18.593 -1.174 7.965 1.00 92.00 176 LEU A O 1
ATOM 1420 N N . GLY A 1 177 ? -20.111 0.469 7.957 1.00 90.94 177 GLY A N 1
ATOM 1421 C CA . GLY A 1 177 ? -20.611 0.206 9.311 1.00 90.94 177 GLY A CA 1
ATOM 1422 C C . GLY A 1 177 ? -19.644 0.624 10.426 1.00 90.94 177 GLY A C 1
ATOM 1423 O O . GLY A 1 177 ? -19.794 0.199 11.571 1.00 90.94 177 GLY A O 1
ATOM 1424 N N . LEU A 1 178 ? -18.639 1.452 10.122 1.00 89.94 178 LEU A N 1
ATOM 1425 C CA . LEU A 1 178 ? -17.645 1.908 11.089 1.00 89.94 178 LEU A CA 1
ATOM 1426 C C . LEU A 1 178 ? -18.043 3.256 11.700 1.00 89.94 178 LEU A C 1
ATOM 1428 O O . LEU A 1 178 ? -18.438 4.195 11.010 1.00 89.94 178 LEU A O 1
ATOM 1432 N N . ASN A 1 179 ? -17.843 3.404 13.011 1.00 89.94 179 ASN A N 1
ATOM 1433 C CA . ASN A 1 179 ? -18.007 4.695 13.677 1.00 89.94 179 ASN A CA 1
ATOM 1434 C C . ASN A 1 179 ? -16.881 5.654 13.263 1.00 89.94 179 ASN A C 1
ATOM 1436 O O . ASN A 1 179 ? -15.776 5.572 13.800 1.00 89.94 179 ASN A O 1
ATOM 1440 N N . HIS A 1 180 ? -17.162 6.602 12.365 1.00 89.00 180 HIS A N 1
ATOM 1441 C CA . HIS A 1 180 ? -16.181 7.576 11.865 1.00 89.00 180 HIS A CA 1
ATOM 1442 C C . HIS A 1 180 ? -15.439 8.345 12.977 1.00 89.00 180 HIS A C 1
ATOM 1444 O O . HIS A 1 180 ? -14.282 8.726 12.796 1.00 89.00 180 HIS A O 1
ATOM 1450 N N . ARG A 1 181 ? -16.051 8.537 14.157 1.00 88.56 181 ARG A N 1
ATOM 1451 C CA . ARG A 1 181 ? -15.408 9.213 15.301 1.00 88.56 181 ARG A CA 1
ATOM 1452 C C . ARG A 1 181 ? -14.266 8.396 15.902 1.00 88.56 181 ARG A C 1
ATOM 1454 O O . ARG A 1 181 ? -13.355 8.972 16.487 1.00 88.56 181 ARG A O 1
ATOM 1461 N N . SER A 1 182 ? -14.282 7.076 15.738 1.00 85.50 182 SER A N 1
ATOM 1462 C CA . SER A 1 182 ? -13.218 6.171 16.186 1.00 85.50 182 SER A CA 1
ATOM 1463 C C . SER A 1 182 ? -12.017 6.144 15.242 1.00 85.50 182 SER A C 1
ATOM 1465 O O . SER A 1 182 ? -11.002 5.532 15.577 1.00 85.50 182 SER A O 1
ATOM 1467 N N . TRP A 1 183 ? -12.098 6.824 14.098 1.00 85.88 183 TRP A N 1
ATOM 1468 C CA . TRP A 1 183 ? -11.065 6.851 13.072 1.00 85.88 183 TRP A CA 1
ATOM 1469 C C . TRP A 1 183 ? -10.472 8.246 12.905 1.00 85.88 183 TRP A C 1
ATOM 1471 O O . TRP A 1 183 ? -11.085 9.273 13.218 1.00 85.88 183 TRP A O 1
ATOM 1481 N N . GLN A 1 184 ? -9.240 8.272 12.415 1.00 84.81 184 GLN A N 1
ATOM 1482 C CA . GLN A 1 184 ? -8.609 9.470 11.899 1.00 84.81 184 GLN A CA 1
ATOM 1483 C C . GLN A 1 184 ? -8.124 9.195 10.486 1.00 84.81 184 GLN A C 1
ATOM 1485 O O . GLN A 1 184 ? -7.282 8.323 10.267 1.00 84.81 184 GLN A O 1
ATOM 1490 N N . ILE A 1 185 ? -8.651 9.992 9.559 1.00 87.69 185 ILE A N 1
ATOM 1491 C CA . ILE A 1 185 ? -8.178 10.062 8.186 1.00 87.69 185 ILE A CA 1
ATOM 1492 C C . ILE A 1 185 ? -7.376 11.353 8.044 1.00 87.69 185 ILE A C 1
ATOM 1494 O O . ILE A 1 185 ? -7.887 12.433 8.340 1.00 87.69 185 ILE A O 1
ATOM 1498 N N . LYS A 1 186 ? -6.106 11.258 7.650 1.00 85.12 186 LYS A N 1
ATOM 1499 C CA . LYS A 1 186 ? -5.248 12.429 7.421 1.00 85.12 186 LYS A CA 1
ATOM 1500 C C . LYS A 1 186 ? -4.484 12.254 6.120 1.00 85.12 186 LYS A C 1
ATOM 1502 O O . LYS A 1 186 ? -3.947 11.184 5.865 1.00 85.12 186 LYS A O 1
ATOM 1507 N N . GLN A 1 187 ? -4.398 13.320 5.336 1.00 86.81 187 GLN A N 1
ATOM 1508 C CA . GLN A 1 187 ? -3.552 13.397 4.152 1.00 86.81 187 GLN A CA 1
ATOM 1509 C C . GLN A 1 187 ? -2.415 14.388 4.410 1.00 86.81 187 GLN A C 1
ATOM 1511 O O . GLN A 1 187 ? -2.630 15.447 5.000 1.00 86.81 187 GLN A O 1
ATOM 1516 N N . GLN A 1 188 ? -1.219 14.059 3.939 1.00 85.50 188 GLN A N 1
ATOM 1517 C CA . GLN A 1 188 ? -0.072 14.953 3.933 1.00 85.50 188 GLN A CA 1
ATOM 1518 C C . GLN A 1 188 ? 0.701 14.814 2.621 1.00 85.50 188 GLN A C 1
ATOM 1520 O O . GLN A 1 188 ? 0.840 13.720 2.080 1.00 85.50 188 GLN A O 1
ATOM 1525 N N . GLN A 1 189 ? 1.209 15.934 2.124 1.00 85.44 189 GLN A N 1
ATOM 1526 C CA . GLN A 1 189 ? 2.166 15.971 1.027 1.00 85.44 189 GLN A CA 1
ATOM 1527 C C . GLN A 1 189 ? 3.579 15.948 1.628 1.00 85.44 189 GLN A C 1
ATOM 1529 O O . GLN A 1 189 ? 3.864 16.717 2.549 1.00 85.44 189 GLN A O 1
ATOM 1534 N N . MET A 1 190 ? 4.447 15.051 1.164 1.00 80.25 190 MET A N 1
ATOM 1535 C CA . MET A 1 190 ? 5.794 14.872 1.710 1.00 80.25 190 MET A CA 1
ATOM 1536 C C . MET A 1 190 ? 6.828 14.756 0.596 1.00 80.25 190 MET A C 1
ATOM 1538 O O . MET A 1 190 ? 6.658 13.973 -0.332 1.00 80.25 190 MET A O 1
ATOM 1542 N N . ASN A 1 191 ? 7.942 15.475 0.726 1.00 79.94 191 ASN A N 1
ATOM 1543 C CA . ASN A 1 191 ? 9.116 15.252 -0.112 1.00 79.94 191 ASN A CA 1
ATOM 1544 C C . ASN A 1 191 ? 9.944 14.122 0.498 1.00 79.94 191 ASN A C 1
ATOM 1546 O O . ASN A 1 191 ? 10.575 14.303 1.540 1.00 79.94 191 ASN A O 1
ATOM 1550 N N . MET A 1 192 ? 9.945 12.952 -0.138 1.00 75.56 192 MET A N 1
ATOM 1551 C CA . MET A 1 192 ? 10.710 11.810 0.350 1.00 75.56 192 MET A CA 1
ATOM 1552 C C . MET A 1 192 ? 12.065 11.770 -0.332 1.00 75.56 192 MET A C 1
ATOM 1554 O O . MET A 1 192 ? 12.169 11.486 -1.516 1.00 75.56 192 MET A O 1
ATOM 1558 N N . SER A 1 193 ? 13.122 12.011 0.428 1.00 76.25 193 SER A N 1
ATOM 1559 C CA . SER A 1 193 ? 14.486 11.895 -0.069 1.00 76.25 193 SER A CA 1
ATOM 1560 C C . SER A 1 193 ? 14.939 10.432 -0.122 1.00 76.25 193 SER A C 1
ATOM 1562 O O . SER A 1 193 ? 15.196 9.819 0.912 1.00 76.25 193 SER A O 1
ATOM 1564 N N . LEU A 1 194 ? 15.131 9.904 -1.325 1.00 75.88 194 LEU A N 1
ATOM 1565 C CA . LEU A 1 194 ? 15.615 8.554 -1.588 1.00 75.88 194 LEU A CA 1
ATOM 1566 C C . LEU A 1 194 ? 17.074 8.594 -2.052 1.00 75.88 194 LEU A C 1
ATOM 1568 O O . LEU A 1 194 ? 17.371 9.083 -3.142 1.00 75.88 194 LEU A O 1
ATOM 1572 N N . ASN A 1 195 ? 17.980 8.045 -1.242 1.00 75.62 195 ASN A N 1
ATOM 1573 C CA . ASN A 1 195 ? 19.359 7.796 -1.655 1.00 75.62 195 ASN A CA 1
ATOM 1574 C C . ASN A 1 195 ? 19.433 6.450 -2.398 1.00 75.62 195 ASN A C 1
ATOM 1576 O O . ASN A 1 195 ? 19.051 5.408 -1.856 1.00 75.62 195 ASN A O 1
ATOM 1580 N N . LEU A 1 196 ? 19.895 6.477 -3.648 1.00 73.44 196 LEU A N 1
ATOM 1581 C CA . LEU A 1 196 ? 20.089 5.296 -4.491 1.00 73.44 196 LEU A CA 1
ATOM 1582 C C . LEU A 1 196 ? 21.573 4.884 -4.562 1.00 73.44 196 LEU A C 1
ATOM 1584 O O . LEU A 1 196 ? 21.980 4.198 -5.496 1.00 73.44 196 LEU A O 1
ATOM 1588 N N . GLY A 1 197 ? 22.391 5.303 -3.590 1.00 72.75 197 GLY A N 1
ATOM 1589 C CA . GLY A 1 197 ? 23.828 5.041 -3.542 1.00 72.75 197 GLY A CA 1
ATOM 1590 C C . GLY A 1 197 ? 24.576 5.820 -4.623 1.00 72.75 197 GLY A C 1
ATOM 1591 O O . GLY A 1 197 ? 24.346 7.012 -4.819 1.00 72.75 197 GLY A O 1
ATOM 1592 N N . LEU A 1 198 ? 25.433 5.129 -5.380 1.00 66.94 198 LEU A N 1
ATOM 1593 C CA . LEU A 1 198 ? 26.241 5.705 -6.469 1.00 66.94 198 LEU A CA 1
ATOM 1594 C C . LEU A 1 198 ? 25.412 6.343 -7.600 1.00 66.94 198 LEU A C 1
ATOM 1596 O O . LEU A 1 198 ? 25.953 7.043 -8.450 1.00 66.94 198 LEU A O 1
ATOM 1600 N N . PHE A 1 199 ? 24.101 6.109 -7.626 1.00 65.69 199 PHE A N 1
ATOM 1601 C CA . PHE A 1 199 ? 23.192 6.604 -8.663 1.00 65.69 199 PHE A CA 1
ATOM 1602 C C . PHE A 1 199 ? 22.510 7.925 -8.289 1.00 65.69 199 PHE A C 1
ATOM 1604 O O . PHE A 1 199 ? 21.665 8.424 -9.035 1.00 65.69 199 PHE A O 1
ATOM 1611 N N . GLY A 1 200 ? 22.892 8.491 -7.143 1.00 71.62 200 GLY A N 1
ATOM 1612 C CA . GLY A 1 200 ? 22.446 9.792 -6.677 1.00 71.62 200 GLY A CA 1
ATOM 1613 C C . GLY A 1 200 ? 21.165 9.743 -5.852 1.00 71.62 200 GLY A C 1
ATOM 1614 O O . GLY A 1 200 ? 20.728 8.705 -5.348 1.00 71.62 200 GLY A O 1
ATOM 1615 N N . ARG A 1 201 ? 20.570 10.923 -5.693 1.00 80.19 201 ARG A N 1
ATOM 1616 C CA . ARG A 1 201 ? 19.415 11.170 -4.833 1.00 80.19 201 ARG A CA 1
ATOM 1617 C C . ARG A 1 201 ? 18.204 11.531 -5.682 1.00 80.19 201 ARG A C 1
ATOM 1619 O O . ARG A 1 201 ? 18.306 12.341 -6.601 1.00 80.19 201 ARG A O 1
ATOM 1626 N N . VAL A 1 202 ? 17.053 10.953 -5.359 1.00 81.00 202 VAL A N 1
ATOM 1627 C CA . VAL A 1 202 ? 15.757 11.344 -5.928 1.00 81.00 202 VAL A CA 1
ATOM 1628 C C . VAL A 1 202 ? 14.880 11.835 -4.787 1.00 81.00 202 VAL A C 1
ATOM 1630 O O . VAL A 1 202 ? 14.868 11.216 -3.731 1.00 81.00 202 VAL A O 1
ATOM 1633 N N . SER A 1 203 ? 14.138 12.918 -4.995 1.00 82.50 203 SER A N 1
ATOM 1634 C CA . SER A 1 203 ? 13.224 13.463 -3.987 1.00 82.50 203 SER A CA 1
ATOM 1635 C C . SER A 1 203 ? 11.801 13.541 -4.543 1.00 82.50 203 SER A C 1
ATOM 1637 O O . SER A 1 203 ? 11.353 14.641 -4.865 1.00 82.50 203 SER A O 1
ATOM 1639 N N . PRO A 1 204 ? 11.106 12.404 -4.762 1.00 80.31 204 PRO A N 1
ATOM 1640 C CA . PRO A 1 204 ? 9.706 12.436 -5.163 1.00 80.31 204 PRO A CA 1
ATOM 1641 C C . PRO A 1 204 ? 8.845 13.158 -4.124 1.00 80.31 204 PRO A C 1
ATOM 1643 O O . PRO A 1 204 ? 9.009 12.988 -2.913 1.00 80.31 204 PRO A O 1
ATOM 1646 N N . GLU A 1 205 ? 7.882 13.917 -4.628 1.00 84.88 205 GLU A N 1
ATOM 1647 C CA . GLU A 1 205 ? 6.774 14.432 -3.842 1.00 84.88 205 GLU A CA 1
ATOM 1648 C C . GLU A 1 205 ? 5.686 13.351 -3.766 1.00 84.88 205 GLU A C 1
ATOM 1650 O O . GLU A 1 205 ? 5.178 12.878 -4.787 1.00 84.88 205 GLU A O 1
ATOM 1655 N N . ILE A 1 206 ? 5.363 12.919 -2.551 1.00 85.00 206 ILE A N 1
ATOM 1656 C CA . ILE A 1 206 ? 4.518 11.760 -2.273 1.00 85.00 206 ILE A CA 1
ATOM 1657 C C . ILE A 1 206 ? 3.341 12.189 -1.414 1.00 85.00 206 ILE A C 1
ATOM 1659 O O . ILE A 1 206 ? 3.489 12.901 -0.419 1.00 85.00 206 ILE A O 1
ATOM 1663 N N . LYS A 1 207 ? 2.161 11.689 -1.768 1.00 88.44 207 LYS A N 1
ATOM 1664 C CA . LYS A 1 207 ? 0.974 11.796 -0.929 1.00 88.44 207 LYS A CA 1
ATOM 1665 C C . LYS A 1 207 ? 0.973 10.676 0.112 1.00 88.44 207 LYS A C 1
ATOM 1667 O O . LYS A 1 207 ? 0.836 9.510 -0.247 1.00 88.44 207 LYS A O 1
ATOM 1672 N N . VAL A 1 208 ? 1.063 11.019 1.389 1.00 85.62 208 VAL A N 1
ATOM 1673 C CA . VAL A 1 208 ? 0.930 10.065 2.494 1.00 85.62 208 VAL A CA 1
ATOM 1674 C C . VAL A 1 208 ? -0.455 10.196 3.116 1.00 85.62 208 VAL A C 1
ATOM 1676 O O . VAL A 1 208 ? -0.894 11.295 3.457 1.00 85.62 208 VAL A O 1
ATOM 1679 N N . VAL A 1 209 ? -1.157 9.074 3.240 1.00 86.94 209 VAL A N 1
ATOM 1680 C CA . VAL A 1 209 ? -2.510 9.001 3.793 1.00 86.94 209 VAL A CA 1
ATOM 1681 C C . VAL A 1 209 ? -2.521 8.041 4.969 1.00 86.94 209 VAL A C 1
ATOM 1683 O O . VAL A 1 209 ? -2.064 6.906 4.862 1.00 86.94 209 VAL A O 1
ATOM 1686 N N . TYR A 1 210 ? -3.091 8.494 6.074 1.00 84.44 210 TYR A N 1
ATOM 1687 C CA . TYR A 1 210 ? -3.293 7.722 7.289 1.00 84.44 210 TYR A CA 1
ATOM 1688 C C . TYR A 1 210 ? -4.776 7.426 7.417 1.00 84.44 210 TYR A C 1
ATOM 1690 O O . TYR A 1 210 ? -5.566 8.367 7.395 1.00 84.44 210 TYR A O 1
ATOM 1698 N N . ALA A 1 211 ? -5.143 6.160 7.574 1.00 87.25 211 ALA A N 1
ATOM 1699 C CA . ALA A 1 211 ? -6.493 5.740 7.918 1.00 87.25 211 ALA A CA 1
ATOM 1700 C C . ALA A 1 211 ? -6.416 4.723 9.057 1.00 87.25 211 ALA A C 1
ATOM 1702 O O . ALA A 1 211 ? -6.330 3.513 8.842 1.00 87.25 211 ALA A O 1
ATOM 1703 N N . VAL A 1 212 ? -6.379 5.240 10.283 1.00 82.81 212 VAL A N 1
ATOM 1704 C CA . VAL A 1 212 ? -6.117 4.439 11.484 1.00 82.81 212 VAL A CA 1
ATOM 1705 C C . VAL A 1 212 ? -7.134 4.724 12.579 1.00 82.81 212 VAL A C 1
ATOM 1707 O O . VAL A 1 212 ? -7.699 5.822 12.657 1.00 82.81 212 VAL A O 1
ATOM 1710 N N . ARG A 1 213 ? -7.365 3.741 13.457 1.00 82.12 213 ARG A N 1
ATOM 1711 C CA . ARG A 1 213 ? -8.184 3.948 14.657 1.00 82.12 213 ARG A CA 1
ATOM 1712 C C . ARG A 1 213 ? -7.502 4.960 15.580 1.00 82.12 213 ARG A C 1
ATOM 1714 O O . ARG A 1 213 ? -6.287 4.926 15.777 1.00 82.12 213 ARG A O 1
ATOM 1721 N N . ARG A 1 214 ? -8.284 5.852 16.198 1.00 75.25 214 ARG A N 1
ATOM 1722 C CA . ARG A 1 214 ? -7.752 6.973 16.994 1.00 75.25 214 ARG A CA 1
ATOM 1723 C C . ARG A 1 214 ? -6.869 6.542 18.164 1.00 75.25 214 ARG A C 1
ATOM 1725 O O . ARG A 1 214 ? -5.926 7.248 18.511 1.00 75.25 214 ARG A O 1
ATOM 1732 N N . LYS A 1 215 ? -7.135 5.361 18.724 1.00 69.75 215 LYS A N 1
ATOM 1733 C CA . LYS A 1 215 ? -6.327 4.755 19.789 1.00 69.75 215 LYS A CA 1
ATOM 1734 C C . LYS A 1 215 ? -4.851 4.545 19.410 1.00 69.75 215 LYS A C 1
ATOM 1736 O O . LYS A 1 215 ? -4.028 4.510 20.309 1.00 69.75 215 LYS A O 1
ATOM 1741 N N . PHE A 1 216 ? -4.514 4.490 18.117 1.00 62.00 216 PHE A N 1
ATOM 1742 C CA . PHE A 1 216 ? -3.144 4.261 17.630 1.00 62.00 216 PHE A CA 1
ATOM 1743 C C . PHE A 1 216 ? -2.446 5.501 17.096 1.00 62.00 216 PHE A C 1
ATOM 1745 O O . PHE A 1 216 ? -1.296 5.420 16.674 1.00 62.00 216 PHE A O 1
ATOM 1752 N N . ILE A 1 217 ? -3.114 6.659 17.078 1.00 58.19 217 ILE A N 1
ATOM 1753 C CA . ILE A 1 217 ? -2.518 7.858 16.482 1.00 58.19 217 ILE A CA 1
ATOM 1754 C C . ILE A 1 217 ? -1.230 8.225 17.199 1.00 58.19 217 ILE A C 1
ATOM 1756 O O . ILE A 1 217 ? -0.274 8.566 16.524 1.00 58.19 217 ILE A O 1
ATOM 1760 N N . LYS A 1 218 ? -1.184 8.174 18.535 1.00 56.12 218 LYS A N 1
ATOM 1761 C CA . LYS A 1 218 ? 0.026 8.553 19.279 1.00 56.12 218 LYS A CA 1
ATOM 1762 C C . LYS A 1 218 ? 1.215 7.661 18.916 1.00 56.12 218 LYS A C 1
ATOM 1764 O O . LYS A 1 218 ? 2.315 8.177 18.765 1.00 56.12 218 LYS A O 1
ATOM 1769 N N . ASP A 1 219 ? 0.959 6.382 18.667 1.00 56.66 219 ASP A N 1
ATOM 1770 C CA . ASP A 1 219 ? 1.987 5.401 18.331 1.00 56.66 219 ASP A CA 1
ATOM 1771 C C . ASP A 1 219 ? 2.439 5.553 16.871 1.00 56.66 219 ASP A C 1
ATOM 1773 O O . ASP A 1 219 ? 3.623 5.713 16.602 1.00 56.66 219 ASP A O 1
ATOM 1777 N N . VAL A 1 220 ? 1.501 5.633 15.920 1.00 55.00 220 VAL A N 1
ATOM 1778 C CA . VAL A 1 220 ? 1.808 5.777 14.483 1.00 55.00 220 VAL A CA 1
ATOM 1779 C C . VAL A 1 220 ? 2.398 7.149 14.170 1.00 55.00 220 VAL A C 1
ATOM 1781 O O . VAL A 1 220 ? 3.389 7.263 13.452 1.00 55.00 220 VAL A O 1
ATOM 1784 N N . ARG A 1 221 ? 1.802 8.210 14.721 1.00 51.25 221 ARG A N 1
ATOM 1785 C CA . ARG A 1 221 ? 2.279 9.583 14.559 1.00 51.25 221 ARG A CA 1
ATOM 1786 C C . ARG A 1 221 ? 3.616 9.762 15.260 1.00 51.25 221 ARG A C 1
ATOM 1788 O O . ARG A 1 221 ? 4.495 10.337 14.648 1.00 51.25 221 ARG A O 1
ATOM 1795 N N . GLY A 1 222 ? 3.797 9.232 16.470 1.00 51.16 222 GLY A N 1
ATOM 1796 C CA . GLY A 1 222 ? 5.076 9.265 17.179 1.00 51.16 222 GLY A CA 1
ATOM 1797 C C . GLY A 1 222 ? 6.181 8.544 16.413 1.00 51.16 222 GLY A C 1
ATOM 1798 O O . GLY A 1 222 ? 7.265 9.091 16.271 1.00 51.16 222 GLY A O 1
ATOM 1799 N N . THR A 1 223 ? 5.918 7.367 15.842 1.00 52.75 223 THR A N 1
ATOM 1800 C CA . THR A 1 223 ? 6.909 6.666 15.012 1.00 52.75 223 THR A CA 1
ATOM 1801 C C . THR A 1 223 ? 7.258 7.438 13.743 1.00 52.75 223 THR A C 1
ATOM 1803 O O . THR A 1 223 ? 8.418 7.466 13.346 1.00 52.75 223 THR A O 1
ATOM 1806 N N . ILE A 1 224 ? 6.284 8.093 13.114 1.00 50.06 224 ILE A N 1
ATOM 1807 C CA . ILE A 1 224 ? 6.513 8.813 11.859 1.00 50.06 224 ILE A CA 1
ATOM 1808 C C . ILE A 1 224 ? 7.148 10.180 12.120 1.00 50.06 224 ILE A C 1
ATOM 1810 O O . ILE A 1 224 ? 8.144 10.489 11.478 1.00 50.06 224 ILE A O 1
ATOM 1814 N N . GLU A 1 225 ? 6.663 10.942 13.104 1.00 46.84 225 GLU A N 1
ATOM 1815 C CA . GLU A 1 225 ? 7.210 12.230 13.573 1.00 46.84 225 GLU A CA 1
ATOM 1816 C C . GLU A 1 225 ? 8.610 12.106 14.183 1.00 46.84 225 GLU A C 1
ATOM 1818 O O . GLU A 1 225 ? 9.448 12.963 13.917 1.00 46.84 225 GLU A O 1
ATOM 1823 N N . ASN A 1 226 ? 8.896 11.028 14.922 1.00 43.06 226 ASN A N 1
ATOM 1824 C CA . ASN A 1 226 ? 10.228 10.761 15.479 1.00 43.06 226 ASN A CA 1
ATOM 1825 C C . ASN A 1 226 ? 11.144 9.982 14.526 1.00 43.06 226 ASN A C 1
ATOM 1827 O O . ASN A 1 226 ? 12.329 9.808 14.828 1.00 43.06 226 ASN A O 1
ATOM 1831 N N . SER A 1 227 ? 10.639 9.509 13.379 1.00 45.00 227 SER A N 1
ATOM 1832 C CA . SER A 1 227 ? 11.532 9.052 12.320 1.00 45.00 227 SER A CA 1
ATOM 1833 C C . SER A 1 227 ? 12.385 10.254 11.910 1.00 45.00 227 SER A C 1
ATOM 1835 O O . SER A 1 227 ? 11.868 11.339 11.636 1.00 45.00 227 SER A O 1
ATOM 1837 N N . LYS A 1 228 ? 13.710 10.089 11.883 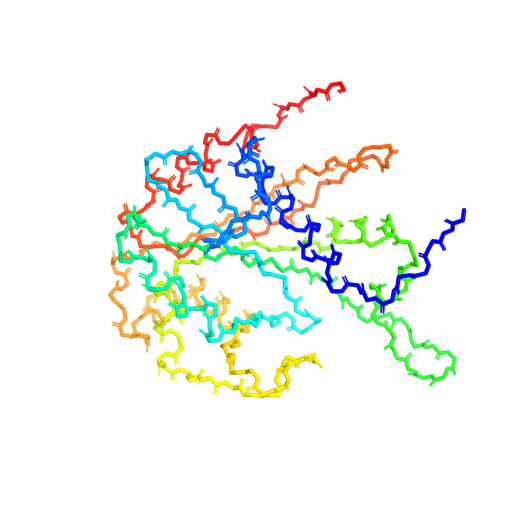1.00 39.69 228 LYS A N 1
ATOM 1838 C CA . LYS A 1 228 ? 14.702 11.132 11.543 1.00 39.69 228 LYS A CA 1
ATOM 1839 C C . LYS A 1 228 ? 14.568 11.693 10.104 1.00 39.69 228 LYS A C 1
ATOM 1841 O O . LYS A 1 228 ? 15.510 12.264 9.570 1.00 39.69 228 LYS A O 1
ATOM 1846 N N . LEU A 1 229 ? 13.425 11.486 9.452 1.00 39.03 229 LEU A N 1
ATOM 1847 C CA . LEU A 1 229 ? 13.123 11.769 8.052 1.00 39.03 229 LEU A CA 1
ATOM 1848 C C . LEU A 1 229 ? 12.122 12.915 7.848 1.00 39.03 229 LEU A C 1
ATOM 1850 O O . LEU A 1 229 ? 11.932 13.332 6.707 1.00 39.03 229 LEU A O 1
ATOM 1854 N N . LEU A 1 230 ? 11.498 13.445 8.909 1.00 38.00 230 LEU A N 1
ATOM 1855 C CA . LEU A 1 230 ? 10.665 14.658 8.819 1.00 38.00 230 LEU A CA 1
ATOM 1856 C C . LEU A 1 230 ? 11.438 15.960 9.047 1.00 38.00 230 LEU A C 1
ATOM 1858 O O . LEU A 1 230 ? 10.928 17.039 8.749 1.00 38.00 230 LEU A O 1
ATOM 1862 N N . THR A 1 231 ? 12.690 15.866 9.489 1.00 29.25 231 THR A N 1
ATOM 1863 C CA . THR A 1 231 ? 13.687 16.924 9.341 1.00 29.25 231 THR A CA 1
ATOM 1864 C C . THR A 1 231 ? 14.543 16.632 8.105 1.00 29.25 231 THR A C 1
ATOM 1866 O O . THR A 1 231 ? 15.026 15.511 7.940 1.00 29.25 231 THR A O 1
ATOM 1869 N N . PRO A 1 232 ? 14.763 17.613 7.210 1.00 29.25 232 PRO A N 1
ATOM 1870 C CA . PRO A 1 232 ? 15.516 17.433 5.975 1.00 29.25 232 PRO A CA 1
ATOM 1871 C C . PRO A 1 232 ? 17.024 17.402 6.244 1.00 29.25 232 PRO A C 1
ATOM 1873 O O . PRO A 1 232 ? 17.778 18.129 5.614 1.00 29.25 232 PRO A O 1
ATOM 1876 N N . THR A 1 233 ? 17.502 16.571 7.165 1.00 32.19 233 THR A N 1
ATOM 1877 C CA . THR A 1 233 ? 18.943 16.398 7.338 1.00 32.19 233 THR A CA 1
ATOM 1878 C C . THR A 1 233 ? 19.236 15.067 7.994 1.00 32.19 233 THR A C 1
ATOM 1880 O O . THR A 1 233 ? 19.010 14.900 9.184 1.00 32.19 233 THR A O 1
ATOM 1883 N N . LEU A 1 234 ? 19.788 14.147 7.208 1.00 24.91 234 LEU A N 1
ATOM 1884 C CA . LEU A 1 234 ? 20.826 13.233 7.668 1.00 24.91 234 LEU A CA 1
ATOM 1885 C C . LEU A 1 234 ? 21.621 12.760 6.453 1.00 24.91 234 LEU A C 1
ATOM 1887 O O . LEU A 1 234 ? 21.274 11.821 5.741 1.00 24.91 234 LEU A O 1
ATOM 1891 N N . VAL A 1 235 ? 22.673 13.538 6.207 1.00 36.41 235 VAL A N 1
ATOM 1892 C CA . VAL A 1 235 ? 23.944 13.088 5.645 1.00 36.41 235 VAL A CA 1
ATOM 1893 C C . VAL A 1 235 ? 24.444 11.958 6.529 1.00 36.41 235 VAL A C 1
ATOM 1895 O O . VAL A 1 235 ? 24.555 12.198 7.723 1.00 36.41 235 VAL A O 1
ATOM 1898 N N . LEU A 1 236 ? 24.782 10.798 5.966 1.00 23.31 236 LEU A N 1
ATOM 1899 C CA . LEU A 1 236 ? 25.885 9.979 6.466 1.00 23.31 236 LEU A CA 1
ATOM 1900 C C . LEU A 1 236 ? 26.548 9.241 5.294 1.00 23.31 236 LEU A C 1
ATOM 1902 O O . LEU A 1 236 ? 25.870 8.761 4.384 1.00 23.31 236 LEU A O 1
ATOM 1906 N N . SER A 1 237 ? 27.877 9.297 5.372 1.00 29.69 237 SER A N 1
ATOM 1907 C CA . SER A 1 237 ? 28.976 8.775 4.548 1.00 29.69 237 SER A CA 1
ATOM 1908 C C . SER A 1 237 ? 28.769 7.421 3.887 1.00 29.69 237 SER A C 1
ATOM 1910 O O . SER A 1 237 ? 28.312 6.502 4.603 1.00 29.69 237 SER A O 1
#